Protein AF-A0A354YYP0-F1 (afdb_monomer)

Nearest PDB structures (foldseek):
  6yt3-assembly1_B  TM=9.520E-01  e=2.081E-21  Salmonella enterica subsp. enterica serovar Bovismorbificans
  7zse-assembly1_B  TM=9.614E-01  e=1.234E-20  Azotobacter vinelandii
  6ris-assembly1_B  TM=9.545E-01  e=3.874E-20  Azotobacter vinelandii DJ
  6h74-assembly1_B  TM=9.091E-01  e=1.591E-20  Azotobacter vinelandii
  6gwv-assembly3_Q  TM=8.868E-01  e=2.962E-19  Azotobacter vinelandii DJ

Mean predicted aligned error: 4.39 Å

Foldseek 3Di:
DDWDQDPPPRDIFDPDLCTPHPVPDPVSVVPDDDDPDDAQAAQEEEEEEACAFAVVVPPVRLVVVLVVCLVCLVPGHYEYEYFQHPQLVVLLVVCVVVVHALLQSLQSSQVSLVVSLVVNQVSCVVRQRDEDEPVCLVVSVVSVVVSHHYGYYQRAPCRNVQDADPDGHHRPGGSVNSSVVSCVVNVYNYYHYDGNDPADWPDDCVVDVPTHDDPDDDD

Organism: NCBI:txid863

Secondary structure (DSSP, 8-state):
--EEE-TTT--EEE-STTTT--S--HHHHHH----PPP-SSTTEEEEEE-TTTTGGGTHHHHHHHHHHHHHHHTTSEEEEEE---HHHHHHHHHHHHTT--HHHHHHHHHHHHHHHHHHHHHHHGGGTEEE--GGGGGGHHHHHHTT-EEEEE-S-TTGGGPPPPSSSSS-SS-HHHHHHHHHHHTT-SEEEEE-SSSSEESS-TTT-TTPPEES----

Radius of gyration: 21.49 Å; Cα contacts (8 Å, |Δi|>4): 362; chains: 1; bounding box: 42×63×57 Å

InterPro domains:
  IPR001048 Aspartate/glutamate/uridylate kinase [PF00696] (44-217)
  IPR036393 Acetylglutamate kinase-like superfamily [G3DSA:3.40.1160.10] (8-219)
  IPR036393 Acetylglutamate kinase-like superfamily [SSF53633] (45-218)

Structure (mmCIF, N/CA/C/O backbone):
data_AF-A0A354YYP0-F1
#
_entry.id   AF-A0A354YYP0-F1
#
loop_
_atom_site.group_PDB
_atom_site.id
_atom_site.type_symbol
_atom_site.label_atom_id
_atom_site.label_alt_id
_atom_site.label_comp_id
_atom_site.label_asym_id
_atom_site.label_entity_id
_atom_site.label_seq_id
_atom_site.pdbx_PDB_ins_code
_atom_site.Cartn_x
_atom_site.Cartn_y
_atom_site.Cartn_z
_atom_site.occupancy
_atom_site.B_iso_or_equiv
_atom_site.auth_seq_id
_atom_site.auth_comp_id
_atom_site.auth_asym_id
_atom_site.auth_atom_id
_atom_site.pdbx_PDB_model_num
ATOM 1 N N . MET A 1 1 ? 5.160 -37.364 -15.734 1.00 62.59 1 MET A N 1
ATOM 2 C CA . MET A 1 1 ? 5.143 -36.324 -16.790 1.00 62.59 1 MET A CA 1
ATOM 3 C C . MET A 1 1 ? 5.987 -36.810 -17.957 1.00 62.59 1 MET A C 1
ATOM 5 O O . MET A 1 1 ? 7.135 -37.158 -17.709 1.00 62.59 1 MET A O 1
ATOM 9 N N . PRO A 1 2 ? 5.454 -36.906 -19.185 1.00 83.81 2 PRO A N 1
ATOM 10 C CA . PRO A 1 2 ? 6.248 -37.379 -20.311 1.00 83.81 2 PRO A CA 1
ATOM 11 C C . PRO A 1 2 ? 7.266 -36.311 -20.736 1.00 83.81 2 PRO A C 1
ATOM 13 O O . PRO A 1 2 ? 6.911 -35.150 -20.955 1.00 83.81 2 PRO A O 1
ATOM 16 N N . LEU A 1 3 ? 8.529 -36.724 -20.836 1.00 89.38 3 LEU A N 1
ATOM 17 C CA . LEU A 1 3 ? 9.614 -35.930 -21.403 1.00 89.38 3 LEU A CA 1
ATOM 18 C C . LEU A 1 3 ? 9.632 -36.133 -22.923 1.00 89.38 3 LEU A C 1
ATOM 20 O O . LEU A 1 3 ? 9.526 -37.265 -23.393 1.00 89.38 3 LEU A O 1
ATOM 24 N N . ILE A 1 4 ? 9.762 -35.051 -23.690 1.00 86.38 4 ILE A N 1
ATOM 25 C CA . ILE A 1 4 ? 9.848 -35.084 -25.156 1.00 86.38 4 ILE A CA 1
ATOM 26 C C . ILE A 1 4 ? 11.229 -34.593 -25.560 1.00 86.38 4 ILE A C 1
ATOM 28 O O . ILE A 1 4 ? 11.633 -33.487 -25.204 1.00 86.38 4 ILE A O 1
ATOM 32 N N . ARG A 1 5 ? 11.959 -35.411 -26.317 1.00 86.19 5 ARG A N 1
ATOM 33 C CA . ARG A 1 5 ? 13.221 -34.993 -26.923 1.00 86.19 5 ARG A CA 1
ATOM 34 C C . ARG A 1 5 ? 12.930 -34.373 -28.284 1.00 86.19 5 ARG A C 1
ATOM 36 O O . ARG A 1 5 ? 12.360 -35.027 -29.154 1.00 86.19 5 ARG A O 1
ATOM 43 N N . GLU A 1 6 ? 13.303 -33.113 -28.445 1.00 82.12 6 GLU A N 1
ATOM 44 C CA . GLU A 1 6 ? 13.211 -32.414 -29.722 1.00 82.12 6 GLU A CA 1
ATOM 45 C C . GLU A 1 6 ? 14.220 -33.027 -30.703 1.00 82.12 6 GLU A C 1
ATOM 47 O O . GLU A 1 6 ? 15.385 -33.236 -30.348 1.00 82.12 6 GLU A O 1
ATOM 52 N N . ARG A 1 7 ? 13.755 -33.372 -31.911 1.00 73.56 7 ARG A N 1
ATOM 53 C CA . ARG A 1 7 ? 14.531 -34.164 -32.880 1.00 73.56 7 ARG A CA 1
ATOM 54 C C . ARG A 1 7 ? 15.789 -33.432 -33.352 1.00 73.56 7 ARG A C 1
ATOM 56 O O . ARG A 1 7 ? 16.837 -34.061 -33.459 1.00 73.56 7 ARG A O 1
ATOM 63 N N . ASP A 1 8 ? 15.696 -32.115 -33.521 1.00 75.94 8 ASP A N 1
ATOM 64 C CA . ASP A 1 8 ? 16.736 -31.329 -34.193 1.00 75.94 8 ASP A CA 1
ATOM 65 C C . ASP A 1 8 ? 17.703 -30.641 -33.213 1.00 75.94 8 ASP A C 1
ATOM 67 O O . ASP A 1 8 ? 18.871 -30.430 -33.529 1.00 75.94 8 ASP A O 1
ATOM 71 N N . SER A 1 9 ? 17.255 -30.321 -31.992 1.00 72.00 9 SER A N 1
ATOM 72 C CA . SER A 1 9 ? 18.006 -29.473 -31.048 1.00 72.00 9 SER A CA 1
ATOM 73 C C . SER A 1 9 ? 18.670 -30.229 -29.883 1.00 72.00 9 SER A C 1
ATOM 75 O O . SER A 1 9 ? 19.330 -29.614 -29.044 1.00 72.00 9 SER A O 1
ATOM 77 N N . LYS A 1 10 ? 18.462 -31.553 -29.773 1.00 78.44 10 LYS A N 1
ATOM 78 C CA . LYS A 1 10 ? 18.799 -32.396 -28.600 1.00 78.44 10 LYS A CA 1
ATOM 79 C C . LYS A 1 10 ? 18.173 -31.941 -27.267 1.00 78.44 10 LYS A C 1
ATOM 81 O O . LYS A 1 10 ? 18.448 -32.577 -26.244 1.00 78.44 10 LYS A O 1
ATOM 86 N N . ARG A 1 11 ? 17.327 -30.902 -27.243 1.00 83.31 11 ARG A N 1
ATOM 87 C CA . ARG A 1 11 ? 16.684 -30.396 -26.021 1.00 83.31 11 ARG A CA 1
ATOM 88 C C . ARG A 1 11 ? 15.667 -31.400 -25.492 1.00 83.31 11 ARG A C 1
ATOM 90 O O . ARG A 1 11 ? 14.949 -32.051 -26.252 1.00 83.31 11 ARG A O 1
ATOM 97 N N . LEU A 1 12 ? 15.639 -31.536 -24.171 1.00 89.44 12 LEU A N 1
ATOM 98 C CA . LEU A 1 12 ? 14.687 -32.374 -23.462 1.00 89.44 12 LEU A CA 1
ATOM 99 C C . LEU A 1 12 ? 13.651 -31.467 -22.815 1.00 89.44 12 LEU A C 1
ATOM 101 O O . LEU A 1 12 ? 13.987 -30.639 -21.972 1.00 89.44 12 LEU A O 1
ATOM 105 N N . HIS A 1 13 ? 12.404 -31.628 -23.225 1.00 89.94 13 HIS A N 1
ATOM 106 C CA . HIS A 1 13 ? 11.304 -30.783 -22.800 1.00 89.94 13 HIS A CA 1
ATOM 107 C C . HIS A 1 13 ? 10.333 -31.542 -21.911 1.00 89.94 13 HIS A C 1
ATOM 109 O O . HIS A 1 13 ? 10.146 -32.752 -22.049 1.00 89.94 13 HIS A O 1
ATOM 115 N N . VAL A 1 14 ? 9.645 -30.805 -21.044 1.00 91.56 14 VAL A N 1
ATOM 116 C CA . VAL A 1 14 ? 8.441 -31.293 -20.371 1.00 91.56 14 VAL A CA 1
ATOM 117 C C . VAL A 1 14 ? 7.250 -31.015 -21.282 1.00 91.56 14 VAL A C 1
ATOM 119 O O . VAL A 1 14 ? 7.019 -29.863 -21.657 1.00 91.56 14 VAL A O 1
ATOM 122 N N . LYS A 1 15 ? 6.473 -32.053 -21.626 1.00 90.56 15 LYS A N 1
ATOM 123 C CA . LYS A 1 15 ? 5.260 -31.888 -22.439 1.00 90.56 15 LYS A CA 1
ATOM 124 C C . LYS A 1 15 ? 4.280 -30.948 -21.725 1.00 90.56 15 LYS A C 1
ATOM 126 O O . LYS A 1 15 ? 3.690 -31.323 -20.714 1.00 90.56 15 LYS A O 1
ATOM 131 N N . SER A 1 16 ? 4.105 -29.742 -22.258 1.00 90.62 16 SER A N 1
ATOM 132 C CA . SER A 1 16 ? 3.203 -28.714 -21.728 1.00 90.62 16 SER A CA 1
ATOM 133 C C . SER A 1 16 ? 2.770 -27.748 -22.835 1.00 90.62 16 SER A C 1
ATOM 135 O O . SER A 1 16 ? 3.397 -27.712 -23.892 1.00 90.62 16 SER A O 1
ATOM 137 N N . LYS A 1 17 ? 1.729 -26.937 -22.584 1.00 89.56 17 LYS A N 1
ATOM 138 C CA . LYS A 1 17 ? 1.315 -25.855 -23.500 1.00 89.56 17 LYS A CA 1
ATOM 139 C C . LYS A 1 17 ? 2.414 -24.795 -23.700 1.00 89.56 17 LYS A C 1
ATOM 141 O O . LYS A 1 17 ? 2.383 -24.099 -24.699 1.00 89.56 17 LYS A O 1
ATOM 146 N N . LEU A 1 18 ? 3.366 -24.680 -22.767 1.00 91.75 18 LEU A N 1
ATOM 147 C CA . LEU A 1 18 ? 4.464 -23.702 -22.808 1.00 91.75 18 LEU A CA 1
ATOM 148 C C . LEU A 1 18 ? 5.759 -24.273 -23.417 1.00 91.75 18 LEU A C 1
ATOM 150 O O . LEU A 1 18 ? 6.802 -23.623 -23.390 1.00 91.75 18 LEU A O 1
ATOM 154 N N . MET A 1 19 ? 5.734 -25.518 -23.898 1.00 90.19 19 MET A N 1
ATOM 155 C CA . MET A 1 19 ? 6.924 -26.201 -24.397 1.00 90.19 19 MET A CA 1
ATOM 156 C C . MET A 1 19 ? 7.516 -25.474 -25.611 1.00 90.19 19 MET A C 1
ATOM 158 O O . MET A 1 19 ? 6.837 -25.308 -26.615 1.00 90.19 19 MET A O 1
ATOM 162 N N . GLY A 1 20 ? 8.801 -25.117 -25.536 1.00 86.50 20 GLY A N 1
ATOM 163 C CA . GLY A 1 20 ? 9.529 -24.480 -26.641 1.00 86.50 20 GLY A CA 1
ATOM 164 C C . GLY A 1 20 ? 9.248 -22.984 -26.830 1.00 86.50 20 GLY A C 1
ATOM 165 O O . GLY A 1 20 ? 9.862 -22.367 -27.696 1.00 86.50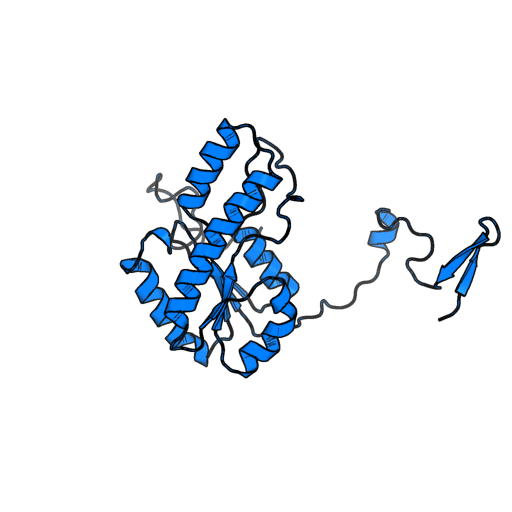 20 GLY A O 1
ATOM 166 N N . GLU A 1 21 ? 8.381 -22.389 -26.010 1.00 90.19 21 GLU A N 1
ATOM 167 C CA . GLU A 1 21 ? 7.961 -20.992 -26.137 1.00 90.19 21 GLU A CA 1
ATOM 168 C C . GLU A 1 21 ? 8.887 -20.025 -25.388 1.00 90.19 21 GLU A C 1
ATOM 170 O O . GLU A 1 21 ? 9.414 -20.331 -24.319 1.00 90.19 21 GLU A O 1
ATOM 175 N N . SER A 1 22 ? 9.050 -18.809 -25.921 1.00 90.44 22 SER A N 1
ATOM 176 C CA . SER A 1 22 ? 9.864 -17.743 -25.308 1.00 90.44 22 SER A CA 1
ATOM 177 C C . SER A 1 22 ? 9.131 -16.940 -24.226 1.00 90.44 22 SER A C 1
ATOM 179 O O . SER A 1 22 ? 9.737 -16.089 -23.580 1.00 90.44 22 SER A O 1
ATOM 181 N N . LEU A 1 23 ? 7.823 -17.177 -24.058 1.00 92.12 23 LEU A N 1
ATOM 182 C CA . LEU A 1 23 ? 6.915 -16.489 -23.124 1.00 92.12 23 LEU A CA 1
ATOM 183 C C . LEU A 1 23 ? 6.718 -14.982 -23.366 1.00 92.12 23 LEU A C 1
ATOM 185 O O . LEU A 1 23 ? 6.037 -14.317 -22.591 1.00 92.12 23 LEU A O 1
ATOM 189 N N . VAL A 1 24 ? 7.246 -14.445 -24.467 1.00 93.00 24 VAL A N 1
ATOM 190 C CA . VAL A 1 24 ? 7.062 -13.036 -24.866 1.00 93.00 24 VAL A CA 1
ATOM 191 C C . VAL A 1 24 ? 6.264 -12.882 -26.165 1.00 93.00 24 VAL A C 1
ATOM 193 O O . VAL A 1 24 ? 5.903 -11.773 -26.563 1.00 93.00 24 VAL A O 1
ATOM 196 N N . GLY A 1 25 ? 5.964 -13.994 -26.842 1.00 92.31 25 GLY A N 1
ATOM 197 C CA . GLY A 1 25 ? 5.197 -14.011 -28.083 1.00 92.31 25 GLY A CA 1
ATOM 198 C C . GLY A 1 25 ? 3.744 -13.589 -27.859 1.00 92.31 25 GLY A C 1
ATOM 199 O O . GLY A 1 25 ? 2.953 -14.341 -27.298 1.00 92.31 25 GLY A O 1
ATOM 200 N N . LYS A 1 26 ? 3.355 -12.405 -28.349 1.00 91.06 26 LYS A N 1
ATOM 201 C CA . LYS A 1 26 ? 1.993 -11.860 -28.169 1.00 91.06 26 LYS A CA 1
ATOM 202 C C . LYS A 1 26 ? 0.891 -12.790 -28.690 1.00 91.06 26 LYS A C 1
ATOM 204 O O . LYS A 1 26 ? -0.162 -12.877 -28.070 1.00 91.06 26 LYS A O 1
ATOM 209 N N . GLY A 1 27 ? 1.115 -13.456 -29.827 1.00 92.12 27 GLY A N 1
ATOM 210 C CA . GLY A 1 27 ? 0.154 -14.407 -30.401 1.00 92.12 27 GLY A CA 1
ATOM 211 C C . GLY A 1 27 ? -0.034 -15.639 -29.516 1.00 92.12 27 GLY A C 1
ATOM 212 O O . GLY A 1 27 ? -1.165 -16.006 -29.213 1.00 92.12 27 GLY A O 1
ATOM 213 N N . PHE A 1 28 ? 1.072 -16.200 -29.023 1.00 92.19 28 PHE A N 1
ATOM 214 C CA . PHE A 1 28 ? 1.057 -17.321 -28.089 1.00 92.19 28 PHE A CA 1
ATOM 215 C C . PHE A 1 28 ? 0.349 -16.961 -26.776 1.00 92.19 28 PHE A C 1
ATOM 217 O O . PHE A 1 28 ? -0.587 -17.649 -26.382 1.00 92.19 28 PHE A O 1
ATOM 224 N N . LEU A 1 29 ? 0.708 -15.835 -26.147 1.00 92.12 29 LEU A N 1
ATOM 225 C CA . LEU A 1 29 ? 0.069 -15.375 -24.906 1.00 92.12 29 LEU A CA 1
ATOM 226 C C . LEU A 1 29 ? -1.446 -15.169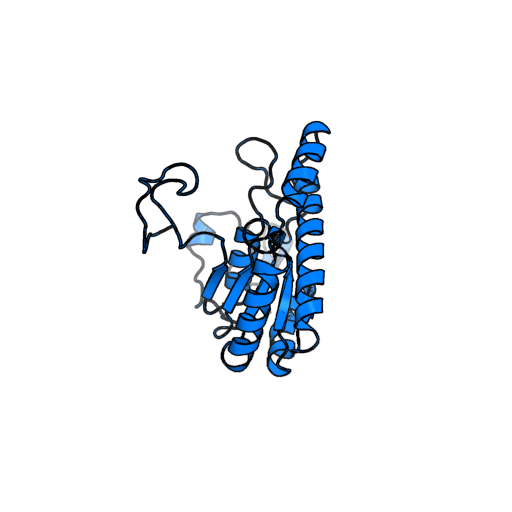 -25.066 1.00 92.12 29 LEU A C 1
ATOM 228 O O . LEU A 1 29 ? -2.202 -15.517 -24.169 1.00 92.12 29 LEU A O 1
ATOM 232 N N . LYS A 1 30 ? -1.906 -14.666 -26.221 1.00 92.56 30 LYS A N 1
ATOM 233 C CA . LYS A 1 30 ? -3.344 -14.543 -26.530 1.00 92.56 30 LYS A CA 1
ATOM 234 C C . LYS A 1 30 ? -4.047 -15.886 -26.720 1.00 92.56 30 LYS A C 1
ATOM 236 O O . LYS A 1 30 ? -5.254 -15.952 -26.528 1.00 92.56 30 LYS A O 1
ATOM 241 N N . SER A 1 31 ? -3.321 -16.924 -27.132 1.00 91.94 31 SER A N 1
ATOM 242 C CA . SER A 1 31 ? -3.879 -18.270 -27.301 1.00 91.94 31 SER A CA 1
ATOM 243 C C . SER A 1 31 ? -3.992 -19.049 -25.988 1.00 91.94 31 SER A C 1
ATOM 245 O O . SER A 1 31 ? -4.600 -20.117 -25.962 1.00 91.94 31 SER A O 1
ATOM 247 N N . LEU A 1 32 ? -3.396 -18.544 -24.901 1.00 92.12 32 LEU A N 1
ATOM 248 C CA . LEU A 1 32 ? -3.500 -19.177 -23.596 1.00 92.12 32 LEU A CA 1
ATOM 249 C C . LEU A 1 32 ? -4.923 -19.030 -23.052 1.00 92.12 32 LEU A C 1
ATOM 251 O O . LEU A 1 32 ? -5.462 -17.934 -22.927 1.00 92.12 32 LEU A O 1
ATOM 255 N N . GLU A 1 33 ? -5.510 -20.165 -22.697 1.00 90.69 33 GLU A N 1
ATOM 256 C CA . GLU A 1 33 ? -6.757 -20.232 -21.946 1.00 90.69 33 GLU A CA 1
ATOM 257 C C . GLU A 1 33 ? -6.440 -20.084 -20.457 1.00 90.69 33 GLU A C 1
ATOM 259 O O . GLU A 1 33 ? -5.609 -20.822 -19.916 1.00 90.69 33 GLU A O 1
ATOM 264 N N . TYR A 1 34 ? -7.119 -19.154 -19.796 1.00 88.19 34 TYR A N 1
ATOM 265 C CA . TYR A 1 34 ? -6.996 -18.918 -18.363 1.00 88.19 34 TYR A CA 1
ATOM 266 C C . TYR A 1 34 ? -8.254 -19.426 -17.657 1.00 88.19 34 TYR A C 1
ATOM 268 O O . TYR A 1 34 ? -9.367 -19.221 -18.139 1.00 88.19 34 TYR A O 1
ATOM 276 N N . GLY A 1 35 ? -8.075 -20.101 -16.520 1.00 90.44 35 GLY A N 1
ATOM 277 C CA . GLY A 1 35 ? -9.185 -20.404 -15.617 1.00 90.44 35 GLY A CA 1
ATOM 278 C C . GLY A 1 35 ? -9.656 -19.154 -14.870 1.00 90.44 35 GLY A C 1
ATOM 279 O O . GLY A 1 35 ? -9.027 -18.097 -14.951 1.00 90.44 35 GLY A O 1
ATOM 280 N N . GLU A 1 36 ? -10.739 -19.283 -14.103 1.00 92.19 36 GLU A N 1
ATOM 281 C CA . GLU A 1 36 ? -11.143 -18.225 -13.175 1.00 92.19 36 GLU A CA 1
ATOM 282 C C . GLU A 1 36 ? -10.014 -17.921 -12.182 1.00 92.19 36 GLU A C 1
ATOM 284 O O . GLU A 1 36 ? -9.343 -18.826 -11.675 1.00 92.19 36 GLU A O 1
ATOM 289 N N . GLN A 1 37 ? -9.796 -16.635 -11.903 1.00 90.19 37 GLN A N 1
ATOM 290 C CA . GLN A 1 37 ? -8.765 -16.214 -10.963 1.00 90.19 37 GLN A CA 1
ATOM 291 C C . GLN A 1 37 ? -9.075 -16.767 -9.567 1.00 90.19 37 GLN A C 1
ATOM 293 O O . GLN A 1 37 ? -10.114 -16.471 -8.975 1.00 90.19 37 GLN A O 1
ATOM 298 N N . PHE A 1 38 ? -8.146 -17.547 -9.015 1.00 95.19 38 PHE A N 1
ATOM 299 C CA . PHE A 1 38 ? -8.266 -18.050 -7.654 1.00 95.19 38 PHE A CA 1
ATOM 300 C C . PHE A 1 38 ? -8.182 -16.901 -6.643 1.00 95.19 38 PHE A C 1
ATOM 302 O O . PHE A 1 38 ? -7.239 -16.110 -6.659 1.00 95.19 38 PHE A O 1
ATOM 309 N N . ARG A 1 39 ? -9.151 -16.833 -5.724 1.00 96.94 39 ARG A N 1
ATOM 310 C CA . ARG A 1 39 ? -9.193 -15.826 -4.658 1.00 96.94 39 ARG A CA 1
ATOM 311 C C . ARG A 1 39 ? -8.878 -16.485 -3.323 1.00 96.94 39 ARG A C 1
ATOM 313 O O . ARG A 1 39 ? -9.735 -17.149 -2.748 1.00 96.94 39 ARG A O 1
ATOM 320 N N . ALA A 1 40 ? -7.658 -16.286 -2.828 1.00 96.50 40 ALA A N 1
ATOM 321 C CA . ALA A 1 40 ? -7.193 -16.898 -1.582 1.00 96.50 40 ALA A CA 1
ATOM 322 C C . ALA A 1 40 ? -7.935 -16.361 -0.345 1.00 96.50 40 ALA A C 1
ATOM 324 O O . ALA A 1 40 ? -8.238 -17.111 0.582 1.00 96.50 40 ALA A O 1
ATOM 325 N N . LEU A 1 41 ? -8.240 -15.060 -0.326 1.00 98.06 41 LEU A N 1
ATOM 326 C CA . LEU A 1 41 ? -8.850 -14.350 0.799 1.00 98.06 41 LEU A CA 1
ATOM 327 C C . LEU A 1 41 ? -10.033 -13.471 0.334 1.00 98.06 41 LEU A C 1
ATOM 329 O O . LEU A 1 41 ? -10.025 -12.252 0.530 1.00 98.06 41 LEU A O 1
ATOM 333 N N . PRO A 1 42 ? -11.107 -14.067 -0.224 1.00 97.81 42 PRO A N 1
ATOM 334 C CA . PRO A 1 42 ? -12.181 -13.341 -0.914 1.00 97.81 42 PRO A CA 1
ATOM 335 C C . PRO A 1 42 ? -13.036 -12.449 -0.007 1.00 97.81 42 PRO A C 1
ATOM 337 O O . PRO A 1 42 ? -13.793 -11.619 -0.509 1.00 97.81 42 PRO A O 1
ATOM 340 N N . ASN A 1 43 ? -12.908 -12.613 1.313 1.00 97.50 43 ASN A N 1
ATOM 341 C CA . ASN A 1 43 ? -13.653 -11.891 2.346 1.00 97.50 43 ASN A CA 1
ATOM 342 C C . ASN A 1 43 ? -12.805 -10.846 3.097 1.00 97.50 43 ASN A C 1
ATOM 344 O O . ASN A 1 43 ? -13.282 -10.271 4.074 1.00 97.50 43 ASN A O 1
ATOM 348 N N . VAL A 1 44 ? -11.551 -10.628 2.686 1.00 98.31 44 VAL A N 1
ATOM 349 C CA . VAL A 1 44 ? -10.633 -9.661 3.310 1.00 98.31 44 VAL A CA 1
ATOM 350 C C . VAL A 1 44 ? -10.688 -8.325 2.580 1.00 98.31 44 VAL A C 1
ATOM 352 O O . VAL A 1 44 ? -10.751 -8.292 1.354 1.00 98.31 44 VAL A O 1
ATOM 355 N N . ASN A 1 45 ? -10.619 -7.224 3.324 1.00 98.62 45 ASN A N 1
ATOM 356 C CA . ASN A 1 45 ? -10.449 -5.881 2.776 1.00 98.62 45 ASN A CA 1
ATOM 357 C C . ASN A 1 45 ? -8.998 -5.415 2.947 1.00 98.62 45 ASN A C 1
ATOM 359 O O . ASN A 1 45 ? -8.430 -5.516 4.034 1.00 98.62 45 ASN A O 1
ATOM 363 N N . VAL A 1 46 ? -8.400 -4.864 1.894 1.00 98.81 46 VAL A N 1
ATOM 364 C CA . VAL A 1 46 ? -7.142 -4.120 2.010 1.00 98.81 46 VAL A CA 1
ATOM 365 C C . VAL A 1 46 ? -7.487 -2.667 2.293 1.00 98.81 46 VAL A C 1
ATOM 367 O O . VAL A 1 46 ? -8.207 -2.040 1.520 1.00 98.81 46 VAL A O 1
ATOM 370 N N . VAL A 1 47 ? -6.990 -2.125 3.402 1.00 98.81 47 VAL A N 1
ATOM 371 C CA . VAL A 1 47 ? -7.270 -0.750 3.828 1.00 98.81 47 VAL A CA 1
ATOM 372 C C . VAL A 1 47 ? -5.969 0.030 3.851 1.00 98.81 47 VAL A C 1
ATOM 374 O O . VAL A 1 47 ? -5.116 -0.170 4.715 1.00 98.81 47 VAL A O 1
ATOM 377 N N . LYS A 1 48 ? -5.793 0.933 2.889 1.00 98.81 48 LYS A N 1
ATOM 378 C CA . LYS A 1 48 ? -4.597 1.756 2.787 1.00 98.81 48 LYS A CA 1
ATOM 379 C C . LYS A 1 48 ? -4.758 3.064 3.549 1.00 98.81 48 LYS A C 1
ATOM 381 O O . LYS A 1 48 ? -5.445 3.978 3.103 1.00 98.81 48 LYS A O 1
ATOM 386 N N . MET A 1 49 ? -4.041 3.183 4.658 1.00 98.56 49 MET A N 1
ATOM 387 C CA . MET A 1 49 ? -3.949 4.398 5.457 1.00 98.56 49 MET A CA 1
ATOM 388 C C . MET A 1 49 ? -2.906 5.344 4.849 1.00 98.56 49 MET A C 1
ATOM 390 O O . MET A 1 49 ? -1.719 5.019 4.755 1.00 98.56 49 MET A O 1
ATOM 394 N N . GLY A 1 50 ? -3.327 6.522 4.387 1.00 98.56 50 GLY A N 1
ATOM 395 C CA . GLY A 1 50 ? -2.409 7.468 3.759 1.00 98.56 50 GLY A CA 1
ATOM 396 C C . GLY A 1 50 ? -1.377 8.054 4.733 1.00 98.56 50 GLY A C 1
ATOM 397 O O . GLY A 1 50 ? -1.718 8.529 5.810 1.00 98.56 50 GLY A O 1
ATOM 398 N N . GLY A 1 51 ? -0.103 8.062 4.326 1.00 98.38 51 GLY A N 1
ATOM 399 C CA . GLY A 1 51 ? 1.002 8.546 5.164 1.00 98.38 51 GLY A CA 1
ATOM 400 C C . GLY A 1 51 ? 0.894 10.043 5.446 1.00 98.38 51 GLY A C 1
ATOM 401 O O . GLY A 1 51 ? 0.768 10.442 6.593 1.00 98.38 51 GLY A O 1
ATOM 402 N N . GLN A 1 52 ? 0.848 10.871 4.397 1.00 98.00 52 GLN A N 1
ATOM 403 C CA . GLN A 1 52 ? 0.730 12.326 4.564 1.00 98.00 52 GLN A CA 1
ATOM 404 C C . GLN A 1 52 ? -0.669 12.756 5.013 1.00 98.00 52 GLN A C 1
ATOM 406 O O . GLN A 1 52 ? -0.819 13.664 5.825 1.00 98.00 52 GLN A O 1
ATOM 411 N N . SER A 1 53 ? -1.698 12.118 4.458 1.00 97.69 53 SER A N 1
ATOM 412 C CA . SER A 1 53 ? -3.086 12.487 4.710 1.00 97.69 53 SER A CA 1
ATOM 413 C C . SER A 1 53 ? -3.549 12.085 6.109 1.00 97.69 53 SER A C 1
ATOM 415 O O . SER A 1 53 ? -4.351 12.805 6.687 1.00 97.69 53 SER A O 1
ATOM 417 N N . ILE A 1 54 ? -3.033 10.986 6.675 1.00 98.44 54 ILE A N 1
ATOM 418 C CA . ILE A 1 54 ? -3.448 10.478 7.990 1.00 98.44 54 ILE A CA 1
ATOM 419 C C . ILE A 1 54 ? -2.272 10.393 8.967 1.00 98.44 54 ILE A C 1
ATOM 421 O O . ILE A 1 54 ? -2.278 11.094 9.974 1.00 98.44 54 ILE A O 1
ATOM 425 N N . THR A 1 55 ? -1.264 9.551 8.705 1.00 98.19 55 THR A N 1
ATOM 426 C CA . THR A 1 55 ? -0.225 9.229 9.705 1.00 98.19 55 THR A CA 1
ATOM 427 C C . THR A 1 55 ? 0.562 10.459 10.168 1.00 98.19 55 THR A C 1
ATOM 429 O O . THR A 1 55 ? 0.744 10.656 11.367 1.00 98.19 55 THR A O 1
ATOM 432 N N . ASP A 1 56 ? 0.952 11.339 9.246 1.00 98.62 56 ASP A N 1
ATOM 433 C CA . ASP A 1 56 ? 1.692 12.570 9.549 1.00 98.62 56 ASP A CA 1
ATOM 434 C C . ASP A 1 56 ? 0.843 13.618 10.284 1.00 98.62 56 ASP A C 1
ATOM 436 O O . ASP A 1 56 ? 1.385 14.562 10.856 1.00 98.62 56 ASP A O 1
ATOM 440 N N . ARG A 1 57 ? -0.489 13.463 10.320 1.00 98.25 57 ARG A N 1
ATOM 441 C CA . ARG A 1 57 ? -1.361 14.325 11.130 1.00 98.25 57 ARG A CA 1
ATOM 442 C C . ARG A 1 57 ? -1.336 13.949 12.612 1.00 98.25 57 ARG A C 1
ATOM 444 O O . ARG A 1 57 ? -1.939 14.672 13.403 1.00 98.25 57 ARG A O 1
ATOM 451 N N . GLY A 1 58 ? -0.646 12.870 12.986 1.00 98.31 58 GLY A N 1
ATOM 452 C CA . GLY A 1 58 ? -0.427 12.462 14.369 1.00 98.31 58 GLY A CA 1
ATOM 453 C C . GLY A 1 58 ? -1.704 12.024 15.085 1.00 98.31 58 GLY A C 1
ATOM 454 O O . GLY A 1 58 ? -2.687 11.613 14.464 1.00 98.31 58 GLY A O 1
ATOM 455 N N . ALA A 1 59 ? -1.691 12.123 16.415 1.00 98.44 59 ALA A N 1
ATOM 456 C CA . ALA A 1 59 ? -2.720 11.560 17.289 1.00 98.44 59 ALA A CA 1
ATOM 457 C C . ALA A 1 59 ? -4.159 11.957 16.911 1.00 98.44 59 ALA A C 1
ATOM 459 O O . ALA A 1 59 ? -5.048 11.111 16.958 1.00 98.44 59 ALA A O 1
ATOM 460 N N . ARG A 1 60 ? -4.380 13.204 16.467 1.00 98.25 60 ARG A N 1
ATOM 461 C CA . ARG A 1 60 ? -5.711 13.716 16.087 1.00 98.25 60 ARG A CA 1
ATOM 462 C C . ARG A 1 60 ? -6.377 12.961 14.933 1.00 98.25 60 ARG A C 1
ATOM 464 O O . ARG A 1 60 ? -7.594 12.967 14.856 1.00 98.25 60 ARG A O 1
ATOM 471 N N . ALA A 1 61 ? -5.598 12.355 14.037 1.00 98.38 61 ALA A N 1
ATOM 472 C CA . ALA A 1 61 ? -6.124 11.573 12.916 1.00 98.38 61 ALA A CA 1
ATOM 473 C C . ALA A 1 61 ? -5.918 10.072 13.140 1.00 98.38 61 ALA A C 1
ATOM 475 O O . ALA A 1 61 ? -6.786 9.268 12.819 1.00 98.38 61 ALA A O 1
ATOM 476 N N . VAL A 1 62 ? -4.777 9.692 13.723 1.00 98.75 62 VAL A N 1
ATOM 477 C CA . VAL A 1 62 ? -4.424 8.287 13.935 1.00 98.75 62 VAL A CA 1
ATOM 478 C C . VAL A 1 62 ? -5.293 7.647 15.015 1.00 98.75 62 VAL A C 1
ATOM 480 O O . VAL A 1 62 ? -5.850 6.586 14.770 1.00 98.75 62 VAL A O 1
ATOM 483 N N . LEU A 1 63 ? -5.438 8.257 16.198 1.00 98.69 63 LEU A N 1
ATOM 484 C CA . LEU A 1 63 ? -6.139 7.603 17.311 1.00 98.69 63 LEU A CA 1
ATOM 485 C C . LEU A 1 63 ? -7.634 7.365 17.037 1.00 98.69 63 LEU A C 1
ATOM 487 O O . LEU A 1 63 ? -8.097 6.274 17.367 1.00 98.69 63 LEU A O 1
ATOM 491 N N . PRO A 1 64 ? -8.394 8.300 16.425 1.00 98.56 64 PRO A N 1
ATOM 492 C CA . PRO A 1 64 ? -9.765 8.013 16.004 1.00 98.56 64 PRO A CA 1
ATOM 493 C C . PRO A 1 64 ? -9.839 6.852 15.008 1.00 98.56 64 PRO A C 1
ATOM 495 O O . PRO A 1 64 ? -10.596 5.913 15.231 1.00 98.56 64 PRO A O 1
ATOM 498 N N . LEU A 1 65 ? -8.968 6.839 13.992 1.00 98.38 65 LEU A N 1
ATOM 499 C CA . LEU A 1 65 ? -8.955 5.764 13.002 1.00 98.38 65 LEU A CA 1
ATOM 500 C C . LEU A 1 65 ? -8.601 4.401 13.619 1.00 98.38 65 LEU A C 1
ATOM 502 O O . LEU A 1 65 ? -9.163 3.383 13.231 1.00 98.38 65 LEU A O 1
ATOM 506 N N . ILE A 1 66 ? -7.697 4.362 14.603 1.00 98.62 66 ILE A N 1
ATOM 507 C CA . ILE A 1 66 ? -7.388 3.134 15.349 1.00 98.62 66 ILE A CA 1
ATOM 508 C C . ILE A 1 66 ? -8.638 2.607 16.064 1.00 98.62 66 ILE A C 1
ATOM 510 O O . ILE A 1 66 ? -8.897 1.407 16.002 1.00 98.62 66 ILE A O 1
ATOM 514 N N . LYS A 1 67 ? -9.437 3.480 16.696 1.00 98.50 67 LYS A N 1
ATOM 515 C CA . LYS A 1 67 ? -10.703 3.075 17.331 1.00 98.50 67 LYS A CA 1
ATOM 516 C C . LYS A 1 67 ? -11.669 2.481 16.307 1.00 98.50 67 LYS A C 1
ATOM 518 O O . LYS A 1 67 ? -12.160 1.378 16.522 1.00 98.50 67 LYS A O 1
ATOM 523 N N . GLU A 1 68 ? -11.852 3.144 15.166 1.00 98.38 68 GLU A N 1
ATOM 524 C CA . GLU A 1 68 ? -12.718 2.648 14.089 1.00 98.38 68 GLU A CA 1
ATOM 525 C C . GLU A 1 68 ? -12.251 1.289 13.544 1.00 98.38 68 GLU A C 1
ATOM 527 O O . GLU A 1 68 ? -13.069 0.393 13.328 1.00 98.38 68 GLU A O 1
ATOM 532 N N . ILE A 1 69 ? -10.939 1.095 13.365 1.00 98.44 69 ILE A N 1
ATOM 533 C CA . ILE A 1 69 ? -10.366 -0.196 12.953 1.00 98.44 69 ILE A CA 1
ATOM 534 C C . ILE A 1 69 ? -10.719 -1.284 13.974 1.00 98.44 69 ILE A C 1
ATOM 536 O O . ILE A 1 69 ? -11.199 -2.349 13.586 1.00 98.44 69 ILE A O 1
ATOM 540 N N . VAL A 1 70 ? -10.522 -1.025 15.269 1.00 98.25 70 VAL A N 1
ATOM 541 C CA . VAL A 1 70 ? -10.796 -1.992 16.347 1.00 98.25 70 VAL A CA 1
ATOM 542 C C . VAL A 1 70 ? -12.283 -2.344 16.427 1.00 98.25 70 VAL A C 1
ATOM 544 O O . VAL A 1 70 ? -12.633 -3.522 16.526 1.00 98.25 70 VAL A O 1
ATOM 547 N N . GLU A 1 71 ? -13.166 -1.351 16.331 1.00 98.06 71 GLU A N 1
ATOM 548 C CA . GLU A 1 71 ? -14.621 -1.545 16.343 1.00 98.06 71 GLU A CA 1
ATOM 549 C C . GLU A 1 71 ? -15.104 -2.399 15.159 1.00 98.06 71 GLU A C 1
ATOM 551 O O . GLU A 1 71 ? -16.036 -3.198 15.293 1.00 98.06 71 GLU A O 1
ATOM 556 N N . ASN A 1 72 ? -14.433 -2.288 14.009 1.00 97.56 72 ASN A N 1
ATOM 557 C CA . ASN A 1 72 ? -14.783 -3.013 12.790 1.00 97.56 72 ASN A CA 1
ATOM 558 C C . ASN A 1 72 ? -14.076 -4.368 12.634 1.00 97.56 72 ASN A C 1
ATOM 560 O O . ASN A 1 72 ? -14.597 -5.239 11.932 1.00 97.56 72 ASN A O 1
ATOM 564 N N . ALA A 1 73 ? -12.940 -4.596 13.300 1.00 95.44 73 ALA A N 1
ATOM 565 C CA . ALA A 1 73 ? -12.120 -5.803 13.141 1.00 95.44 73 ALA A CA 1
ATOM 566 C C . ALA A 1 73 ? -12.872 -7.110 13.455 1.00 95.44 73 ALA A C 1
ATOM 568 O O . ALA A 1 73 ? -12.594 -8.147 12.857 1.00 95.44 73 ALA A O 1
ATOM 569 N N . ARG A 1 74 ? -13.880 -7.064 14.340 1.00 89.62 74 ARG A N 1
ATOM 570 C CA . ARG A 1 74 ? -14.725 -8.232 14.662 1.00 89.62 74 ARG A CA 1
ATOM 571 C C . ARG A 1 74 ? -15.679 -8.628 13.535 1.00 89.62 74 ARG A C 1
ATOM 573 O O . ARG A 1 74 ? -16.081 -9.784 13.458 1.00 89.62 74 ARG A O 1
ATOM 580 N N . LYS A 1 75 ? -16.076 -7.674 12.689 1.00 95.69 75 LYS A N 1
ATOM 581 C CA . LYS A 1 75 ? -17.058 -7.872 11.608 1.00 95.69 75 LYS A CA 1
ATOM 582 C C . LYS A 1 75 ? -16.394 -8.007 10.242 1.00 95.69 75 LYS A C 1
ATOM 584 O O . LYS A 1 75 ? -16.939 -8.646 9.343 1.00 95.69 75 LYS A O 1
ATOM 589 N N . HIS A 1 76 ? -15.225 -7.397 10.080 1.00 97.50 76 HIS A N 1
ATOM 590 C CA . HIS A 1 76 ? -14.552 -7.264 8.800 1.00 97.50 76 HIS A CA 1
ATOM 591 C C . HIS A 1 76 ? -13.092 -7.685 8.931 1.00 97.50 76 HIS A C 1
ATOM 593 O O . HIS A 1 76 ? -12.305 -7.029 9.610 1.00 97.50 76 HIS A O 1
ATOM 599 N N . LYS A 1 77 ? -12.709 -8.754 8.224 1.00 98.00 77 LYS A N 1
ATOM 600 C CA . LYS A 1 77 ? -11.297 -9.114 8.082 1.00 98.00 77 LYS A CA 1
ATOM 601 C C . LYS A 1 77 ? -10.616 -8.044 7.239 1.00 98.00 77 LYS A C 1
ATOM 603 O O . LYS A 1 77 ? -11.059 -7.767 6.122 1.00 98.00 77 LYS A O 1
ATOM 608 N N . MET A 1 78 ? -9.558 -7.440 7.765 1.00 98.38 78 MET A N 1
ATOM 609 C CA . MET A 1 78 ? -8.844 -6.377 7.070 1.00 98.38 78 MET A CA 1
ATOM 610 C C . MET A 1 78 ? -7.341 -6.443 7.299 1.00 98.38 78 MET A C 1
ATOM 612 O O . MET A 1 78 ? -6.892 -6.802 8.383 1.00 98.38 78 MET A O 1
ATOM 616 N N . ILE A 1 79 ? -6.580 -6.067 6.276 1.00 98.69 79 ILE A N 1
ATOM 617 C CA . ILE A 1 79 ? -5.146 -5.795 6.372 1.00 98.69 79 ILE A CA 1
ATOM 618 C C . ILE A 1 79 ? -4.920 -4.298 6.179 1.00 98.69 79 ILE A C 1
ATOM 620 O O . ILE A 1 79 ? -5.398 -3.707 5.208 1.00 98.69 79 ILE A O 1
ATOM 624 N N . ILE A 1 80 ? -4.199 -3.685 7.114 1.00 98.88 80 ILE A N 1
ATOM 625 C CA . ILE A 1 80 ? -3.891 -2.257 7.087 1.00 98.88 80 ILE A CA 1
ATOM 626 C C . ILE A 1 80 ? -2.567 -2.051 6.356 1.00 98.88 80 ILE A C 1
ATOM 628 O O . ILE A 1 80 ? -1.528 -2.529 6.799 1.00 98.88 80 ILE A O 1
ATOM 632 N N . SER A 1 81 ? -2.587 -1.316 5.249 1.00 98.75 81 SER A N 1
ATOM 633 C CA . SER A 1 81 ? -1.396 -0.951 4.479 1.00 98.75 81 SER A CA 1
ATOM 634 C C . SER A 1 81 ? -1.030 0.509 4.738 1.00 98.75 81 SER A C 1
ATOM 636 O O . SER A 1 81 ? -1.848 1.403 4.516 1.00 98.75 81 SER A O 1
ATOM 638 N N . THR A 1 82 ? 0.188 0.799 5.190 1.00 98.75 82 THR A N 1
ATOM 639 C CA . THR A 1 82 ? 0.585 2.175 5.537 1.00 98.75 82 THR A CA 1
ATOM 640 C C . THR A 1 82 ? 1.209 2.938 4.367 1.00 98.75 82 THR A C 1
ATOM 642 O O . THR A 1 82 ? 1.886 2.381 3.506 1.00 98.75 82 THR A O 1
ATOM 645 N N . GLY A 1 83 ? 0.997 4.255 4.318 1.00 98.38 83 GLY A N 1
ATOM 646 C CA . GLY A 1 83 ? 1.678 5.152 3.381 1.00 98.38 83 GLY A CA 1
ATOM 647 C C . GLY A 1 83 ? 3.086 5.563 3.835 1.00 98.38 83 GLY A C 1
ATOM 648 O O . GLY A 1 83 ? 3.490 5.271 4.955 1.00 98.38 83 GLY A O 1
ATOM 649 N N . GLY A 1 84 ? 3.817 6.292 2.983 1.00 96.56 84 GLY A N 1
ATOM 650 C CA . GLY A 1 84 ? 5.124 6.886 3.319 1.00 96.56 84 GLY A CA 1
ATOM 651 C C . GLY A 1 84 ? 5.009 8.244 4.028 1.00 96.56 84 GLY A C 1
ATOM 652 O O . GLY A 1 84 ? 5.330 8.371 5.203 1.00 96.56 84 GLY A O 1
ATOM 653 N N . GLY A 1 85 ? 4.460 9.254 3.348 1.00 96.69 85 GLY A N 1
ATOM 654 C CA . GLY A 1 85 ? 4.234 10.586 3.926 1.00 96.69 85 GLY A CA 1
ATOM 655 C C . GLY A 1 85 ? 5.340 11.597 3.619 1.00 96.69 85 GLY A C 1
ATOM 656 O O . GLY A 1 85 ? 6.082 11.457 2.645 1.00 96.69 85 GLY A O 1
ATOM 657 N N . THR A 1 86 ? 5.428 12.650 4.424 1.00 97.88 86 THR A N 1
ATOM 658 C CA . THR A 1 86 ? 6.329 13.789 4.224 1.00 97.88 86 THR A CA 1
ATOM 659 C C . THR A 1 86 ? 7.795 13.393 4.384 1.00 97.88 86 THR A C 1
ATOM 661 O O . THR A 1 86 ? 8.645 13.855 3.627 1.00 97.88 86 THR A O 1
ATOM 664 N N . ARG A 1 87 ? 8.096 12.439 5.281 1.00 98.25 87 ARG A N 1
ATOM 665 C CA . ARG A 1 87 ? 9.453 11.888 5.441 1.00 98.25 87 ARG A CA 1
ATOM 666 C C . ARG A 1 87 ? 9.940 11.195 4.165 1.00 98.25 87 ARG A C 1
ATOM 668 O O . ARG A 1 87 ? 11.115 11.312 3.832 1.00 98.25 87 ARG A O 1
ATOM 675 N N . SER A 1 88 ? 9.039 10.566 3.400 1.00 97.19 88 SER A N 1
ATOM 676 C CA . SER A 1 88 ? 9.379 10.036 2.073 1.00 97.19 88 SER A CA 1
ATOM 677 C C . SER A 1 88 ? 9.746 11.159 1.107 1.00 97.19 88 SER A C 1
ATOM 679 O O . SER A 1 88 ? 10.752 11.061 0.424 1.00 97.19 88 SER A O 1
ATOM 681 N N . ARG A 1 89 ? 8.983 12.260 1.077 1.00 96.81 89 ARG A N 1
ATOM 682 C CA . ARG A 1 89 ? 9.299 13.407 0.205 1.00 96.81 89 ARG A CA 1
ATOM 683 C C . ARG A 1 89 ? 10.648 14.035 0.540 1.00 96.81 89 ARG A C 1
ATOM 685 O O . ARG A 1 89 ? 11.402 14.344 -0.373 1.00 96.81 89 ARG A O 1
ATOM 692 N N . HIS A 1 90 ? 10.954 14.168 1.828 1.00 98.25 90 HIS A N 1
ATOM 693 C CA . HIS A 1 90 ? 12.240 14.680 2.289 1.00 98.25 90 HIS A CA 1
ATOM 694 C C . HIS A 1 90 ? 13.405 13.803 1.812 1.00 98.25 90 HIS A C 1
ATOM 696 O O . HIS A 1 90 ? 14.324 14.300 1.167 1.00 98.25 90 HIS A O 1
ATOM 702 N N . VAL A 1 91 ? 13.344 12.487 2.048 1.00 97.75 91 VAL A N 1
ATOM 703 C CA . VAL A 1 91 ? 14.424 11.591 1.605 1.00 97.75 91 VAL A CA 1
ATOM 704 C C . VAL A 1 91 ? 14.511 11.498 0.077 1.00 97.75 91 VAL A C 1
ATOM 706 O O . VAL A 1 91 ? 15.607 11.361 -0.459 1.00 97.75 91 VAL A O 1
ATOM 709 N N . TYR A 1 92 ? 13.389 11.631 -0.641 1.00 96.81 92 TYR A N 1
ATOM 710 C CA . TYR A 1 92 ? 13.395 11.704 -2.105 1.00 96.81 92 TYR A CA 1
ATOM 711 C C . TYR A 1 92 ? 14.113 12.953 -2.612 1.00 96.81 92 TYR A C 1
ATOM 713 O O . TYR A 1 92 ? 14.898 12.833 -3.544 1.00 96.81 92 TYR A O 1
ATOM 721 N N . ALA A 1 93 ? 13.875 14.122 -2.008 1.00 97.62 93 ALA A N 1
ATOM 722 C CA . ALA A 1 93 ? 14.541 15.367 -2.394 1.00 97.62 93 ALA A CA 1
ATOM 723 C C . ALA A 1 93 ? 16.067 15.234 -2.286 1.00 97.62 93 ALA A C 1
ATOM 725 O O . ALA A 1 93 ? 16.762 15.396 -3.286 1.00 97.62 93 ALA A O 1
ATOM 726 N N . ILE A 1 94 ? 16.561 14.789 -1.126 1.00 98.19 94 ILE A N 1
ATOM 727 C CA . ILE A 1 94 ? 17.996 14.562 -0.893 1.00 98.19 94 ILE A CA 1
ATOM 728 C C . ILE A 1 94 ? 18.558 13.542 -1.894 1.00 98.19 94 ILE A C 1
ATOM 730 O O . ILE A 1 94 ? 19.587 13.771 -2.520 1.00 98.19 94 ILE A O 1
ATOM 734 N N . ALA A 1 95 ? 17.887 12.402 -2.081 1.00 97.25 95 ALA A N 1
ATOM 735 C CA . ALA A 1 95 ? 18.373 11.362 -2.985 1.00 97.25 95 ALA A CA 1
ATOM 736 C C . ALA A 1 95 ? 18.417 11.826 -4.454 1.00 97.25 95 ALA A C 1
ATOM 738 O O . ALA A 1 95 ? 19.317 11.428 -5.193 1.00 97.25 95 ALA A O 1
ATOM 739 N N . MET A 1 96 ? 17.470 12.669 -4.879 1.00 95.50 96 MET A N 1
ATOM 740 C CA . MET A 1 96 ? 17.474 13.263 -6.218 1.00 95.50 96 MET A CA 1
ATOM 741 C C . MET A 1 96 ? 18.618 14.262 -6.397 1.00 95.50 96 MET A C 1
ATOM 743 O O . MET A 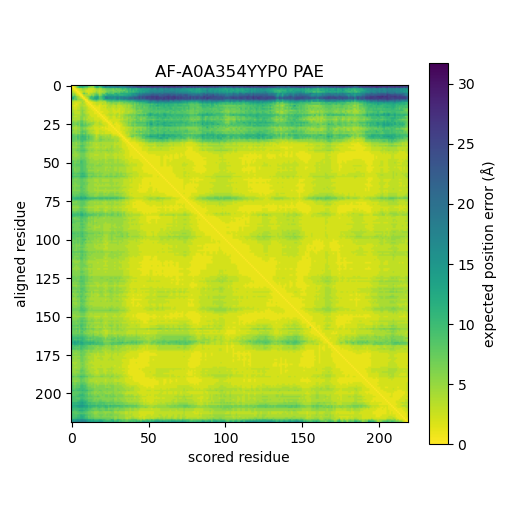1 96 ? 19.297 14.197 -7.419 1.00 95.50 96 MET A O 1
ATOM 747 N N . GLU A 1 97 ? 18.866 15.129 -5.412 1.00 96.75 97 GLU A N 1
ATOM 748 C CA . GLU A 1 97 ? 20.003 16.066 -5.418 1.00 96.75 97 GLU A CA 1
ATOM 749 C C . GLU A 1 97 ? 21.345 15.329 -5.489 1.00 96.75 97 GLU A C 1
ATOM 751 O O . GLU A 1 97 ? 22.240 15.727 -6.230 1.00 96.75 97 GLU A O 1
ATOM 756 N N . LEU A 1 98 ? 21.455 14.194 -4.794 1.00 97.88 98 LEU A N 1
ATOM 757 C CA . LEU A 1 98 ? 22.624 13.312 -4.847 1.00 97.88 98 LEU A CA 1
ATOM 758 C C . LEU A 1 98 ? 22.714 12.474 -6.135 1.00 97.88 98 LEU A C 1
ATOM 760 O O . LEU A 1 98 ? 23.623 11.657 -6.274 1.00 97.88 98 LEU A O 1
ATOM 764 N N . GLY A 1 99 ? 21.774 12.617 -7.073 1.00 96.19 99 GLY A N 1
ATOM 765 C CA . GLY A 1 99 ? 21.799 11.889 -8.338 1.00 96.19 99 GLY A CA 1
ATOM 766 C C . GLY A 1 99 ? 21.574 10.380 -8.194 1.00 96.19 99 GLY A C 1
ATOM 767 O O . GLY A 1 99 ? 22.009 9.617 -9.060 1.00 96.19 99 GLY A O 1
ATOM 768 N N . MET A 1 100 ? 20.868 9.933 -7.152 1.00 97.38 100 MET A N 1
ATOM 769 C CA . MET A 1 100 ? 20.576 8.514 -6.929 1.00 97.38 100 MET A CA 1
ATOM 770 C C . MET A 1 100 ? 19.614 7.951 -7.995 1.00 97.38 100 MET A C 1
ATOM 772 O O . MET A 1 100 ? 18.790 8.691 -8.551 1.00 97.38 100 MET A O 1
ATOM 776 N N . PRO A 1 101 ? 19.693 6.645 -8.312 1.00 96.69 101 PRO A N 1
ATOM 777 C CA . PRO A 1 101 ? 18.777 6.002 -9.251 1.00 96.69 101 PRO A CA 1
ATOM 778 C C . PRO A 1 101 ? 17.421 5.674 -8.600 1.00 96.69 101 PRO A C 1
ATOM 780 O O . PRO A 1 101 ? 17.318 5.518 -7.381 1.00 96.69 101 PRO A O 1
ATOM 783 N N . THR A 1 102 ? 16.386 5.491 -9.428 1.00 97.19 102 THR A N 1
ATOM 784 C CA . THR A 1 102 ? 14.996 5.224 -9.006 1.00 97.19 102 THR A CA 1
ATOM 785 C C . THR A 1 102 ? 14.877 4.085 -7.990 1.00 97.19 102 THR A C 1
ATOM 787 O O . THR A 1 102 ? 14.155 4.226 -7.007 1.00 97.19 102 THR A O 1
ATOM 790 N N . GLY A 1 103 ? 15.613 2.981 -8.166 1.00 97.62 103 GLY A N 1
ATOM 791 C CA . GLY A 1 103 ? 15.572 1.846 -7.235 1.00 97.62 103 GLY A CA 1
ATOM 792 C C . GLY A 1 103 ? 16.069 2.186 -5.823 1.00 97.62 103 GLY A C 1
ATOM 793 O O . GLY A 1 103 ? 15.476 1.757 -4.832 1.00 97.62 103 GLY A O 1
ATOM 794 N N . ILE A 1 104 ? 17.103 3.029 -5.705 1.00 97.81 104 ILE A N 1
ATOM 795 C CA . ILE A 1 104 ? 17.591 3.522 -4.404 1.00 97.81 104 ILE A CA 1
ATOM 796 C C . ILE A 1 104 ? 16.537 4.429 -3.762 1.00 97.81 104 ILE A C 1
ATOM 798 O O . ILE A 1 104 ? 16.212 4.265 -2.586 1.00 97.81 104 ILE A O 1
ATOM 802 N N . ILE A 1 105 ? 15.938 5.331 -4.543 1.00 97.69 105 ILE A N 1
ATOM 803 C CA . ILE A 1 105 ? 14.864 6.217 -4.073 1.00 97.69 105 ILE A CA 1
ATOM 804 C C . ILE A 1 105 ? 13.646 5.393 -3.611 1.00 97.69 105 ILE A C 1
ATOM 806 O O . ILE A 1 105 ? 13.071 5.679 -2.559 1.00 97.69 105 ILE A O 1
ATOM 810 N N . SER A 1 106 ? 13.283 4.331 -4.338 1.00 97.38 106 SER A N 1
ATOM 811 C CA . SER A 1 106 ? 12.197 3.411 -3.967 1.00 97.38 106 SER A CA 1
ATOM 812 C C . SER A 1 106 ? 12.483 2.731 -2.627 1.00 97.38 106 SER A C 1
ATOM 814 O O . SER A 1 106 ? 11.648 2.782 -1.716 1.00 97.38 106 SER A O 1
ATOM 816 N N . LYS A 1 107 ? 13.704 2.208 -2.441 1.00 97.50 107 LYS A N 1
ATOM 817 C CA . LYS A 1 107 ? 14.111 1.568 -1.183 1.00 97.50 107 LYS A CA 1
ATOM 818 C C . LYS A 1 107 ? 14.111 2.536 0.005 1.00 97.50 107 LYS A C 1
ATOM 820 O O . LYS A 1 107 ? 13.661 2.170 1.090 1.00 97.50 107 LYS A O 1
ATOM 825 N N . LEU A 1 108 ? 14.538 3.782 -0.199 1.00 97.56 108 LEU A N 1
ATOM 826 C CA . LEU A 1 108 ? 14.452 4.838 0.818 1.00 97.56 108 LEU A CA 1
ATOM 827 C C . LEU A 1 108 ? 12.995 5.194 1.150 1.00 97.56 108 LEU A C 1
ATOM 829 O O . LEU A 1 108 ? 12.664 5.460 2.300 1.00 97.56 108 LEU A O 1
ATOM 833 N N . GLY A 1 109 ? 12.095 5.154 0.167 1.00 95.94 109 GLY A N 1
ATOM 834 C CA . GLY A 1 109 ? 10.660 5.341 0.385 1.00 95.94 109 GLY A CA 1
ATOM 835 C C . GLY A 1 109 ? 10.016 4.238 1.224 1.00 95.94 109 GLY A C 1
ATOM 836 O O . GLY A 1 109 ? 9.154 4.525 2.059 1.00 95.94 109 GLY A O 1
ATOM 837 N N . GLN A 1 110 ? 10.447 2.992 1.016 1.00 97.25 110 GLN A N 1
ATOM 838 C CA . GLN A 1 110 ? 9.987 1.818 1.762 1.00 97.25 110 GLN A CA 1
ATOM 839 C C . GLN A 1 110 ? 10.235 1.947 3.262 1.00 97.25 110 GLN A C 1
ATOM 841 O O . GLN A 1 110 ? 9.302 1.722 4.032 1.00 97.25 110 GLN A O 1
ATOM 846 N N . SER A 1 111 ? 11.425 2.385 3.679 1.00 97.38 111 SER A N 1
ATOM 847 C CA . SER A 1 111 ? 11.764 2.494 5.106 1.00 97.38 111 SER A CA 1
ATOM 848 C C . SER A 1 111 ? 10.807 3.415 5.875 1.00 97.38 111 SER A C 1
ATOM 850 O O . SER A 1 111 ? 10.447 3.146 7.019 1.00 97.38 111 SER A O 1
ATOM 852 N N . VAL A 1 112 ? 10.308 4.475 5.235 1.00 98.19 112 VAL A N 1
ATOM 853 C CA . VAL A 1 112 ? 9.347 5.394 5.858 1.00 98.19 112 VAL A CA 1
ATOM 854 C C . VAL A 1 112 ? 7.984 4.727 6.065 1.00 98.19 112 VAL A C 1
ATOM 856 O O . VAL A 1 112 ? 7.353 4.891 7.111 1.00 98.19 112 VAL A O 1
ATOM 859 N N . SER A 1 113 ? 7.521 3.949 5.085 1.00 98.31 113 SER A N 1
ATOM 860 C CA . SER A 1 113 ? 6.285 3.178 5.225 1.00 98.31 113 SER A CA 1
ATOM 861 C C . SER A 1 113 ? 6.433 2.066 6.271 1.00 98.31 113 SER A C 1
ATOM 863 O O . SER A 1 113 ? 5.505 1.835 7.046 1.00 98.31 113 SER A O 1
ATOM 865 N N . GLU A 1 114 ? 7.612 1.448 6.377 1.00 98.25 114 GLU A N 1
ATOM 866 C CA . GLU A 1 114 ? 7.939 0.493 7.441 1.00 98.25 114 GLU A CA 1
ATOM 867 C C . GLU A 1 114 ? 7.851 1.131 8.832 1.00 98.25 114 GLU A C 1
ATOM 869 O O . GLU A 1 114 ? 7.188 0.570 9.706 1.00 98.25 114 GLU A O 1
ATOM 874 N N . GLN A 1 115 ? 8.410 2.331 9.027 1.00 98.69 115 GLN A N 1
ATOM 875 C CA . GLN A 1 115 ? 8.260 3.092 10.276 1.00 98.69 115 GLN A CA 1
ATOM 876 C C . GLN A 1 115 ? 6.784 3.332 10.618 1.00 98.69 115 GLN A C 1
ATOM 878 O O . GLN A 1 115 ? 6.363 3.117 11.754 1.00 98.69 115 GLN A O 1
ATOM 883 N N . ASN A 1 116 ? 5.976 3.736 9.632 1.00 98.75 116 ASN A N 1
ATOM 884 C CA . ASN A 1 116 ? 4.542 3.931 9.842 1.00 98.75 116 ASN A CA 1
ATOM 885 C C . ASN A 1 116 ? 3.841 2.612 10.195 1.00 98.75 116 ASN A C 1
ATOM 887 O O . ASN A 1 116 ? 3.029 2.593 11.113 1.00 98.75 116 ASN A O 1
ATOM 891 N N . SER A 1 117 ? 4.175 1.502 9.527 1.00 98.69 117 SER A N 1
ATOM 892 C CA . SER A 1 117 ? 3.596 0.189 9.848 1.00 98.69 117 SER A CA 1
ATOM 893 C C . SER A 1 117 ? 3.919 -0.246 11.276 1.00 98.69 117 SER A C 1
ATOM 895 O O . SER A 1 117 ? 3.026 -0.734 11.957 1.00 98.69 117 SER A O 1
ATOM 897 N N . LEU A 1 118 ? 5.140 0.025 11.755 1.00 98.75 118 LEU A N 1
ATOM 898 C CA . LEU A 1 118 ? 5.556 -0.252 13.127 1.00 98.75 118 LEU A CA 1
ATOM 899 C C . LEU A 1 118 ? 4.740 0.553 14.144 1.00 98.75 118 LEU A C 1
ATOM 901 O O . LEU A 1 118 ? 4.231 -0.016 15.104 1.00 98.75 118 LEU A O 1
ATOM 905 N N . MET A 1 119 ? 4.577 1.863 13.938 1.00 98.75 119 MET A N 1
ATOM 906 C CA . MET A 1 119 ? 3.769 2.687 14.846 1.00 98.75 119 MET A CA 1
ATOM 907 C C . MET A 1 119 ? 2.319 2.192 14.917 1.00 98.75 119 MET A C 1
ATOM 909 O O . MET A 1 119 ? 1.770 2.029 16.005 1.00 98.75 119 MET A O 1
ATOM 913 N N . ILE A 1 120 ? 1.709 1.916 13.762 1.00 98.81 120 ILE A N 1
ATOM 914 C CA . ILE A 1 120 ? 0.306 1.496 13.676 1.00 98.81 120 ILE A CA 1
ATOM 915 C C . ILE A 1 120 ? 0.097 0.097 14.259 1.00 98.81 120 ILE A C 1
ATOM 917 O O . ILE A 1 120 ? -0.835 -0.093 15.039 1.00 98.81 120 ILE A O 1
ATOM 921 N N . SER A 1 121 ? 0.977 -0.864 13.965 1.00 98.75 121 SER A N 1
ATOM 922 C CA . SER A 1 121 ? 0.901 -2.197 14.572 1.00 98.75 121 SER A CA 1
ATOM 923 C C . SER A 1 121 ? 1.042 -2.146 16.089 1.00 98.75 121 SER A C 1
ATOM 925 O O . SER A 1 121 ? 0.330 -2.859 16.785 1.00 98.75 121 SER A O 1
ATOM 927 N N . THR A 1 122 ? 1.914 -1.279 16.614 1.00 98.75 122 THR A N 1
ATOM 928 C CA . THR A 1 122 ? 2.115 -1.134 18.061 1.00 98.75 122 THR A CA 1
ATOM 929 C C . THR A 1 122 ? 0.865 -0.578 18.739 1.00 98.75 122 THR A C 1
ATOM 931 O O . THR A 1 122 ? 0.433 -1.120 19.754 1.00 98.75 122 THR A O 1
ATOM 934 N N . LEU A 1 123 ? 0.223 0.439 18.153 1.00 98.81 123 LEU A N 1
ATOM 935 C CA . LEU A 1 123 ? -1.040 0.987 18.667 1.00 98.81 123 LEU A CA 1
ATOM 936 C C . LEU A 1 123 ? -2.194 -0.026 18.610 1.00 98.81 123 LEU A C 1
ATOM 938 O O . LEU A 1 123 ? -3.059 -0.017 19.483 1.00 98.81 123 LEU A O 1
ATOM 942 N N . LEU A 1 124 ? -2.199 -0.908 17.608 1.00 98.69 124 LEU A N 1
ATOM 943 C CA . LEU A 1 124 ? -3.183 -1.985 17.484 1.00 98.69 124 LEU A CA 1
ATOM 944 C C . LEU A 1 124 ? -2.842 -3.221 18.327 1.00 98.69 124 LEU A C 1
ATOM 946 O O . LEU A 1 124 ? -3.698 -4.091 18.472 1.00 98.69 124 LEU A O 1
ATOM 950 N N . SER A 1 125 ? -1.633 -3.327 18.884 1.00 98.31 125 SER A N 1
ATOM 951 C CA . SER A 1 125 ? -1.164 -4.549 19.551 1.00 98.31 125 SER A CA 1
ATOM 952 C C . SER A 1 125 ? -2.057 -5.032 20.709 1.00 98.31 125 SER A C 1
ATOM 954 O O . SER A 1 125 ? -2.312 -6.237 20.755 1.00 98.31 125 SER A O 1
ATOM 956 N N . PRO A 1 126 ? -2.662 -4.164 21.558 1.00 97.94 126 PRO A N 1
ATOM 957 C CA . PRO A 1 126 ? -3.604 -4.616 22.592 1.00 97.94 126 PRO A CA 1
ATOM 958 C C . PRO A 1 126 ? -4.899 -5.226 22.032 1.00 97.94 126 PRO A C 1
ATOM 960 O O . PRO A 1 126 ? -5.663 -5.844 22.767 1.00 97.94 126 PRO A O 1
ATOM 963 N N . TYR A 1 127 ? -5.153 -5.044 20.736 1.00 97.88 127 TYR A N 1
ATOM 964 C CA . TYR A 1 127 ? -6.359 -5.466 20.026 1.00 97.88 127 TYR A CA 1
ATOM 965 C C . TYR A 1 127 ? -6.067 -6.535 18.959 1.00 97.88 127 TYR A C 1
ATOM 967 O O . TYR A 1 127 ? -6.881 -6.748 18.064 1.00 97.88 127 TYR A O 1
ATOM 975 N N . GLY A 1 128 ? -4.903 -7.192 19.025 1.00 97.44 128 GLY A N 1
ATOM 976 C CA . GLY A 1 128 ? -4.493 -8.223 18.063 1.00 97.44 128 GLY A CA 1
ATOM 977 C C . GLY A 1 128 ? -3.752 -7.688 16.834 1.00 97.44 128 GLY A C 1
ATOM 978 O O . GLY A 1 128 ? -3.571 -8.418 15.859 1.00 97.44 128 GLY A O 1
ATOM 979 N N . GLY A 1 129 ? -3.321 -6.425 16.852 1.00 98.31 129 GLY A N 1
ATOM 980 C CA . GLY A 1 129 ? -2.473 -5.840 15.818 1.00 98.31 129 GLY A CA 1
ATOM 981 C C . GLY A 1 129 ? -1.126 -6.542 15.702 1.00 98.31 129 GLY A C 1
ATOM 982 O O . GLY A 1 129 ? -0.404 -6.667 16.689 1.00 98.31 129 GLY A O 1
ATOM 983 N N . ILE A 1 130 ? -0.764 -6.952 14.486 1.00 98.50 130 ILE A N 1
ATOM 984 C CA . ILE A 1 130 ? 0.532 -7.574 14.195 1.00 98.50 130 ILE A CA 1
ATOM 985 C C . ILE A 1 130 ? 1.185 -6.889 13.000 1.00 98.50 130 ILE A C 1
ATOM 987 O O . ILE A 1 130 ? 0.532 -6.605 11.996 1.00 98.50 130 ILE A O 1
ATOM 991 N N . LYS A 1 131 ? 2.488 -6.626 13.087 1.00 98.56 131 LYS A N 1
ATOM 992 C CA . LYS A 1 131 ? 3.256 -6.171 11.929 1.00 98.56 131 LYS A CA 1
ATOM 993 C C . LYS A 1 131 ? 3.607 -7.377 11.065 1.00 98.56 131 LYS A C 1
ATOM 995 O O . LYS A 1 131 ? 4.177 -8.335 11.575 1.00 98.56 131 LYS A O 1
ATOM 1000 N N . VAL A 1 132 ? 3.325 -7.297 9.771 1.00 98.38 132 VAL A N 1
ATOM 1001 C CA . VAL A 1 132 ? 3.652 -8.342 8.792 1.00 98.38 132 VAL A CA 1
ATOM 1002 C C . VAL A 1 132 ? 4.548 -7.784 7.687 1.00 98.38 132 VAL A C 1
ATOM 1004 O O . VAL A 1 132 ? 4.534 -6.581 7.405 1.00 98.38 132 VAL A O 1
ATOM 1007 N N . GLY A 1 133 ? 5.370 -8.645 7.093 1.00 96.94 133 GLY A N 1
ATOM 1008 C CA . GLY A 1 133 ? 6.161 -8.356 5.896 1.00 96.94 133 GLY A CA 1
ATOM 1009 C C . GLY A 1 133 ? 5.588 -9.015 4.641 1.00 96.94 133 GLY A C 1
ATOM 1010 O O . GLY A 1 133 ? 4.579 -9.717 4.688 1.00 96.94 133 GLY A O 1
ATOM 1011 N N . HIS A 1 134 ? 6.256 -8.821 3.503 1.00 96.12 134 HIS A N 1
ATOM 1012 C CA . HIS A 1 134 ? 5.871 -9.482 2.250 1.00 96.12 134 HIS A CA 1
ATOM 1013 C C . HIS A 1 134 ? 5.914 -11.017 2.356 1.00 96.12 134 HIS A C 1
ATOM 1015 O O . HIS A 1 134 ? 5.001 -11.687 1.880 1.00 96.12 134 HIS A O 1
ATOM 1021 N N . ASP A 1 135 ? 6.904 -11.570 3.061 1.00 96.62 135 ASP A N 1
ATOM 1022 C CA . ASP A 1 135 ? 7.058 -13.024 3.248 1.00 96.62 135 ASP A CA 1
ATOM 1023 C C . ASP A 1 135 ? 5.980 -13.643 4.158 1.00 96.62 135 ASP A C 1
ATOM 1025 O O . ASP A 1 135 ? 5.854 -14.865 4.270 1.00 96.62 135 ASP A O 1
ATOM 1029 N N . ASP A 1 136 ? 5.174 -12.805 4.809 1.00 97.81 136 ASP A N 1
ATOM 1030 C CA . ASP A 1 136 ? 4.064 -13.227 5.654 1.00 97.81 136 ASP A CA 1
ATOM 1031 C C . ASP A 1 136 ? 2.723 -13.260 4.906 1.00 97.81 136 ASP A C 1
ATOM 1033 O O . ASP A 1 136 ? 1.735 -13.735 5.465 1.00 97.81 136 ASP A O 1
ATOM 1037 N N . ILE A 1 137 ? 2.663 -12.816 3.641 1.00 97.12 137 ILE A N 1
ATOM 1038 C CA . ILE A 1 137 ? 1.433 -12.846 2.828 1.00 97.12 137 ILE A CA 1
ATOM 1039 C C . ILE A 1 137 ? 0.807 -14.258 2.785 1.00 97.12 137 ILE A C 1
ATOM 1041 O O . ILE A 1 137 ? -0.392 -14.376 3.054 1.00 97.12 137 ILE A O 1
ATOM 1045 N N . PRO A 1 138 ? 1.569 -15.352 2.567 1.00 96.69 138 PRO A N 1
ATOM 1046 C CA . PRO A 1 138 ? 1.015 -16.710 2.623 1.00 96.69 138 PRO A CA 1
ATOM 1047 C C . PRO A 1 138 ? 0.460 -17.113 4.000 1.00 96.69 138 PRO A C 1
ATOM 1049 O O . PRO A 1 138 ? -0.328 -18.051 4.101 1.00 96.69 138 PRO A O 1
ATOM 1052 N N . LYS A 1 139 ? 0.851 -16.411 5.071 1.00 97.69 139 LY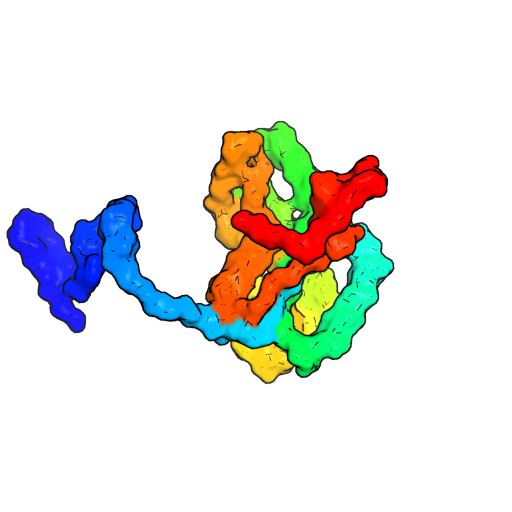S A N 1
ATOM 1053 C CA . LYS A 1 139 ? 0.455 -16.688 6.462 1.00 97.69 139 LYS A CA 1
ATOM 1054 C C . LYS A 1 139 ? -0.787 -15.902 6.892 1.00 97.69 139 LYS A C 1
ATOM 1056 O O . LYS A 1 139 ? -1.329 -16.166 7.964 1.00 97.69 139 LYS A O 1
ATOM 1061 N N . LEU A 1 140 ? -1.284 -14.977 6.063 1.00 98.00 140 LEU A N 1
ATOM 1062 C CA . LEU A 1 140 ? -2.420 -14.109 6.398 1.00 98.00 140 LEU A CA 1
ATOM 1063 C C . LEU A 1 140 ? -3.670 -14.890 6.813 1.00 98.00 140 LEU A C 1
ATOM 1065 O O . LEU A 1 140 ? -4.359 -14.485 7.747 1.00 98.00 140 LEU A O 1
ATOM 1069 N N . ALA A 1 141 ? -3.946 -16.030 6.172 1.00 97.38 141 ALA A N 1
ATOM 1070 C CA . ALA A 1 141 ? -5.068 -16.888 6.552 1.00 97.38 141 ALA A CA 1
ATOM 1071 C C . ALA A 1 141 ? -4.976 -17.332 8.023 1.00 97.38 141 ALA A C 1
ATOM 1073 O O . ALA A 1 141 ? -5.968 -17.245 8.748 1.00 97.38 141 ALA A O 1
ATOM 1074 N N . ALA A 1 142 ? -3.786 -17.739 8.480 1.00 98.00 142 ALA A N 1
ATOM 1075 C CA . ALA A 1 142 ? -3.548 -18.149 9.861 1.00 98.00 142 ALA A CA 1
ATOM 1076 C C . ALA A 1 142 ? -3.754 -16.991 10.843 1.00 98.00 142 ALA A C 1
ATOM 1078 O O . ALA A 1 142 ? -4.460 -17.148 11.837 1.00 98.00 142 ALA A O 1
ATOM 1079 N N . PHE A 1 143 ? -3.235 -15.806 10.520 1.00 97.75 143 PHE A N 1
ATOM 1080 C CA . PHE A 1 143 ? -3.427 -14.614 11.345 1.00 97.75 143 PHE A CA 1
ATOM 1081 C C . PHE A 1 143 ? -4.902 -14.224 11.470 1.00 97.75 143 PHE A C 1
ATOM 1083 O O . PHE A 1 143 ? -5.383 -13.954 12.568 1.00 97.75 143 PHE A O 1
ATOM 1090 N N . PHE A 1 144 ? -5.662 -14.265 10.372 1.00 97.44 144 PHE A N 1
ATOM 1091 C CA . PHE A 1 144 ? -7.096 -13.984 10.427 1.00 97.44 144 PHE A CA 1
ATOM 1092 C C . PHE A 1 144 ? -7.886 -15.032 11.217 1.00 97.44 144 PHE A C 1
ATOM 1094 O O . PHE A 1 144 ? -8.885 -14.678 11.838 1.00 97.44 144 PHE A O 1
ATOM 1101 N N . MET A 1 145 ? -7.473 -16.304 11.211 1.00 95.88 145 MET A N 1
ATOM 1102 C CA . MET A 1 145 ? -8.092 -17.337 12.057 1.00 95.88 145 MET A CA 1
ATOM 1103 C C . MET A 1 145 ? -7.839 -17.095 13.549 1.00 95.88 145 MET A C 1
ATOM 1105 O O . MET A 1 145 ? -8.693 -17.419 14.365 1.00 95.88 145 MET A O 1
ATOM 1109 N N . GLN A 1 146 ? -6.705 -16.485 13.899 1.00 96.19 146 GLN A N 1
ATOM 1110 C CA . GLN A 1 146 ? -6.367 -16.092 15.271 1.00 96.19 146 GLN A CA 1
ATOM 1111 C C . GLN A 1 146 ? -6.989 -14.750 15.695 1.00 96.19 146 GLN A C 1
ATOM 1113 O O . GLN A 1 146 ? -6.779 -14.304 16.819 1.00 96.19 146 GLN A O 1
ATOM 1118 N N . GLY A 1 147 ? -7.755 -14.098 14.813 1.00 95.75 147 GLY A N 1
ATOM 1119 C CA . GLY A 1 147 ? -8.361 -12.794 15.087 1.00 95.75 147 GLY A CA 1
ATOM 1120 C C . GLY A 1 147 ? -7.374 -11.626 15.038 1.00 95.75 147 GLY A C 1
ATOM 1121 O O . GLY A 1 147 ? -7.683 -10.553 15.550 1.00 95.75 147 GLY A O 1
ATOM 1122 N N . CYS A 1 148 ? -6.194 -11.811 14.438 1.00 98.06 148 CYS A N 1
ATOM 1123 C CA . CYS A 1 148 ? -5.213 -10.744 14.302 1.00 98.06 148 CYS A CA 1
ATOM 1124 C C . CYS A 1 148 ? -5.667 -9.667 13.305 1.00 98.06 148 CYS A C 1
ATOM 1126 O O . CYS A 1 148 ? -6.435 -9.932 12.375 1.00 98.06 148 CYS A O 1
ATOM 1128 N N . ILE A 1 149 ? -5.098 -8.469 13.457 1.00 98.56 149 ILE A N 1
ATOM 1129 C CA . ILE A 1 149 ? -5.229 -7.333 12.541 1.00 98.56 149 ILE A CA 1
ATOM 1130 C C . ILE A 1 149 ? -3.852 -7.096 11.898 1.00 98.56 149 ILE A C 1
ATOM 1132 O O . ILE A 1 149 ? -3.005 -6.421 12.493 1.00 98.56 149 ILE A O 1
ATOM 1136 N N . PRO A 1 150 ? -3.571 -7.674 10.714 1.00 98.75 150 PRO A N 1
ATOM 1137 C CA . PRO A 1 150 ? -2.289 -7.494 10.049 1.00 98.75 150 PRO A CA 1
ATOM 1138 C C . PRO A 1 150 ? -2.066 -6.047 9.606 1.00 98.75 150 PRO A C 1
ATOM 1140 O O . PRO A 1 150 ? -2.952 -5.415 9.028 1.00 98.75 150 PRO A O 1
ATOM 1143 N N . VAL A 1 151 ? -0.853 -5.547 9.824 1.00 98.88 151 VAL A N 1
ATOM 1144 C CA . VAL A 1 151 ? -0.388 -4.230 9.386 1.00 98.88 151 VAL A CA 1
ATOM 1145 C C . VAL A 1 151 ? 0.882 -4.402 8.560 1.00 98.88 151 VAL A C 1
ATOM 1147 O O . VAL A 1 151 ? 1.883 -4.921 9.051 1.00 98.88 151 VAL A O 1
ATOM 1150 N N . ILE A 1 152 ? 0.851 -3.948 7.313 1.00 98.75 152 ILE A N 1
ATOM 1151 C CA . ILE A 1 152 ? 1.943 -4.063 6.344 1.00 98.75 152 ILE A CA 1
ATOM 1152 C C . ILE A 1 152 ? 2.377 -2.675 5.862 1.00 98.75 152 ILE A C 1
ATOM 1154 O O . ILE A 1 152 ? 1.591 -1.724 5.844 1.00 98.75 152 ILE A O 1
ATOM 1158 N N . HIS A 1 153 ? 3.641 -2.533 5.469 1.00 98.44 153 HIS A N 1
ATOM 1159 C CA . HIS A 1 153 ? 4.072 -1.341 4.743 1.00 98.44 153 HIS A CA 1
ATOM 1160 C C . HIS A 1 153 ? 3.515 -1.371 3.312 1.00 98.44 153 HIS A C 1
ATOM 1162 O O . HIS A 1 153 ? 3.446 -2.424 2.689 1.00 98.44 153 HIS A O 1
ATOM 1168 N N . GLY A 1 154 ? 3.133 -0.223 2.758 1.00 97.62 154 GLY A N 1
ATOM 1169 C CA . GLY A 1 154 ? 2.434 -0.182 1.473 1.00 97.62 154 GLY A CA 1
ATOM 1170 C C . GLY A 1 154 ? 3.325 -0.191 0.235 1.00 97.62 154 GLY A C 1
ATOM 1171 O O . GLY A 1 154 ? 2.796 -0.269 -0.867 1.00 97.62 154 GLY A O 1
ATOM 1172 N N . MET A 1 155 ? 4.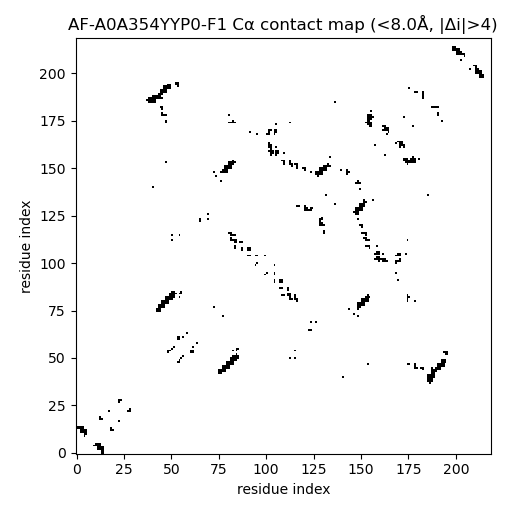648 -0.040 0.356 1.00 97.75 155 MET A N 1
ATOM 1173 C CA . MET A 1 155 ? 5.531 -0.031 -0.823 1.00 97.75 155 MET A CA 1
ATOM 1174 C C . MET A 1 155 ? 5.601 -1.418 -1.484 1.00 97.75 155 MET A C 1
ATOM 1176 O O . MET A 1 155 ? 5.792 -2.393 -0.759 1.00 97.75 155 MET A O 1
ATOM 1180 N N . PRO A 1 156 ? 5.493 -1.517 -2.825 1.00 96.44 156 PRO A N 1
ATOM 1181 C CA . PRO A 1 156 ? 5.598 -2.793 -3.531 1.00 96.44 156 PRO A CA 1
ATOM 1182 C C . PRO A 1 156 ? 7.013 -3.393 -3.418 1.00 96.44 156 PRO A C 1
ATOM 1184 O O . PRO A 1 156 ? 7.982 -2.653 -3.227 1.00 96.44 156 PRO A O 1
ATOM 1187 N N . PRO A 1 157 ? 7.170 -4.719 -3.590 1.00 95.06 157 PRO A N 1
ATOM 1188 C CA . PRO A 1 157 ? 8.445 -5.425 -3.429 1.00 95.06 157 PRO A CA 1
ATOM 1189 C C . PRO A 1 157 ? 9.461 -5.185 -4.560 1.00 95.06 157 PRO A C 1
ATOM 1191 O O . PRO A 1 157 ? 10.403 -5.959 -4.696 1.00 95.06 157 PRO A O 1
ATOM 1194 N N . TYR A 1 158 ? 9.307 -4.138 -5.376 1.00 96.25 158 TYR A N 1
ATOM 1195 C CA . TYR A 1 158 ? 10.237 -3.865 -6.473 1.00 96.25 158 TYR A CA 1
ATOM 1196 C C . TYR A 1 158 ? 11.596 -3.386 -5.960 1.00 96.25 158 TYR A C 1
ATOM 1198 O O . TYR A 1 158 ? 12.625 -3.861 -6.428 1.00 96.25 158 TYR A O 1
ATOM 1206 N N . GLY A 1 159 ? 11.623 -2.489 -4.965 1.00 93.62 159 GLY A N 1
ATOM 1207 C CA . GLY A 1 159 ? 12.860 -2.024 -4.328 1.00 93.62 159 GLY A CA 1
ATOM 1208 C C . GLY A 1 159 ? 13.920 -1.581 -5.344 1.00 93.62 159 GLY A C 1
ATOM 1209 O O . GLY A 1 159 ? 13.696 -0.655 -6.119 1.00 93.62 159 GLY A O 1
ATOM 1210 N N . TYR A 1 160 ? 15.071 -2.260 -5.363 1.00 96.75 160 TYR A N 1
ATOM 1211 C CA . TYR A 1 160 ? 16.153 -1.978 -6.316 1.00 96.75 160 TYR A CA 1
ATOM 1212 C C . TYR A 1 160 ? 15.769 -2.216 -7.786 1.00 96.75 160 TYR A C 1
ATOM 1214 O O . TYR A 1 160 ? 16.360 -1.597 -8.667 1.00 96.75 160 TYR A O 1
ATOM 1222 N N . TRP A 1 161 ? 14.766 -3.057 -8.044 1.00 97.50 161 TRP A N 1
ATOM 1223 C CA . TRP A 1 161 ? 14.226 -3.386 -9.366 1.00 97.50 161 TRP A CA 1
ATOM 1224 C C . TRP A 1 161 ? 13.001 -2.540 -9.742 1.00 97.50 161 TRP A C 1
ATOM 1226 O O . TRP A 1 161 ? 12.219 -2.927 -10.606 1.00 97.50 161 TRP A O 1
ATOM 1236 N N . GLU A 1 162 ? 12.808 -1.392 -9.087 1.00 97.44 162 GLU A N 1
ATOM 1237 C CA . GLU A 1 162 ? 11.742 -0.455 -9.437 1.00 97.44 162 GLU A CA 1
ATOM 1238 C C . GLU A 1 162 ? 11.788 -0.057 -10.916 1.00 97.44 162 GLU A C 1
ATOM 1240 O O . GLU A 1 162 ? 12.847 0.253 -11.470 1.00 97.44 162 GLU A O 1
ATOM 1245 N N . HIS A 1 163 ? 10.611 -0.015 -11.540 1.00 95.19 163 HIS A N 1
ATOM 1246 C CA . HIS A 1 163 ? 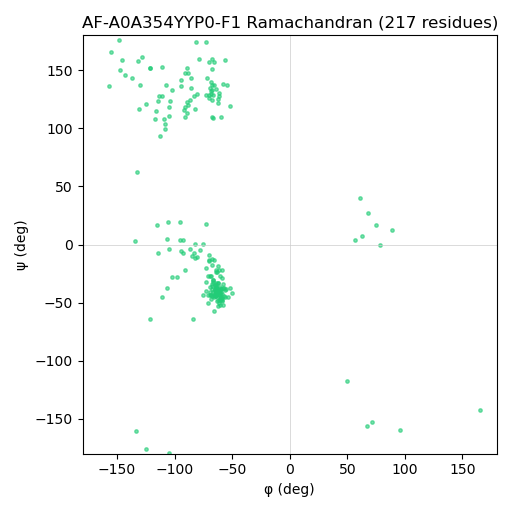10.489 0.401 -12.927 1.00 95.19 163 HIS A CA 1
ATOM 1247 C C . HIS A 1 163 ? 10.831 1.884 -13.068 1.00 95.19 163 HIS A C 1
ATOM 1249 O O . HIS A 1 163 ? 10.399 2.730 -12.278 1.00 95.19 163 HIS A O 1
ATOM 1255 N N . LEU A 1 164 ? 11.596 2.210 -14.109 1.00 95.00 164 LEU A N 1
ATOM 1256 C CA . LEU A 1 164 ? 11.923 3.596 -14.409 1.00 95.00 164 LEU A CA 1
ATOM 1257 C C . LEU A 1 164 ? 10.637 4.364 -14.756 1.00 95.00 164 LEU A C 1
ATOM 1259 O O . LEU A 1 164 ? 9.818 3.861 -15.532 1.00 95.00 164 LEU A O 1
ATOM 1263 N N . PRO A 1 165 ? 10.432 5.569 -14.196 1.00 93.44 165 PRO A N 1
ATOM 1264 C CA . PRO A 1 165 ? 9.336 6.418 -14.630 1.00 93.44 165 PRO A CA 1
ATOM 1265 C C . PRO A 1 165 ? 9.586 6.890 -16.069 1.00 93.44 165 PRO A C 1
ATOM 1267 O O . PRO A 1 165 ? 10.724 6.923 -16.538 1.00 93.44 165 PRO A O 1
ATOM 1270 N N . ARG A 1 166 ? 8.520 7.306 -16.764 1.00 93.19 166 ARG A N 1
ATOM 1271 C CA . ARG A 1 166 ? 8.634 7.912 -18.102 1.00 93.19 166 ARG A CA 1
ATOM 1272 C C . ARG A 1 166 ? 9.481 9.189 -18.078 1.00 93.19 166 ARG A C 1
ATOM 1274 O O . ARG A 1 166 ? 10.217 9.450 -19.021 1.00 93.19 166 ARG A O 1
ATOM 1281 N N . GLU A 1 167 ? 9.365 9.961 -17.001 1.00 91.31 167 GLU A N 1
ATOM 1282 C CA . GLU A 1 167 ? 10.064 11.227 -16.792 1.00 91.31 167 GLU A CA 1
ATOM 1283 C C . GLU A 1 167 ? 10.586 11.315 -15.351 1.00 91.31 167 GLU A C 1
ATOM 1285 O O . GLU A 1 167 ? 9.933 10.868 -14.403 1.00 91.31 167 GLU A O 1
ATOM 1290 N N . GLY A 1 168 ? 11.770 11.909 -15.179 1.00 90.25 168 GLY A N 1
ATOM 1291 C CA . GLY A 1 168 ? 12.403 12.086 -13.871 1.00 90.25 168 GLY A CA 1
ATOM 1292 C C . GLY A 1 168 ? 12.927 10.784 -13.252 1.00 90.25 168 GLY A C 1
ATOM 1293 O O . GLY A 1 168 ? 13.324 9.853 -13.948 1.00 90.25 168 GLY A O 1
ATOM 1294 N N . ARG A 1 169 ? 12.992 10.742 -11.915 1.00 90.50 169 ARG A N 1
ATOM 1295 C CA . ARG A 1 169 ? 13.531 9.601 -11.139 1.00 90.50 169 ARG A CA 1
ATOM 1296 C C . ARG A 1 169 ? 12.671 9.192 -9.943 1.00 90.50 169 ARG A C 1
ATOM 1298 O O . ARG A 1 169 ? 13.049 8.309 -9.178 1.00 90.50 169 ARG A O 1
ATOM 1305 N N . ILE A 1 170 ? 11.520 9.837 -9.751 1.00 93.62 170 ILE A N 1
ATOM 1306 C CA . ILE A 1 170 ? 10.619 9.501 -8.647 1.00 93.62 170 ILE A CA 1
ATOM 1307 C C . ILE A 1 170 ? 9.986 8.133 -8.941 1.00 93.62 170 ILE A C 1
ATOM 1309 O O . ILE A 1 170 ? 9.419 7.966 -10.021 1.00 93.62 170 ILE A O 1
ATOM 1313 N N . PRO A 1 171 ? 10.029 7.175 -7.996 1.00 94.38 171 PRO A N 1
ATOM 1314 C CA . PRO A 1 171 ? 9.394 5.872 -8.155 1.00 94.38 171 PRO A CA 1
ATOM 1315 C C . PRO A 1 171 ? 7.921 6.015 -8.568 1.00 94.38 171 PRO A C 1
ATOM 1317 O O . PRO A 1 171 ? 7.139 6.627 -7.818 1.00 94.38 171 PRO A O 1
ATOM 1320 N N . PRO A 1 172 ? 7.518 5.483 -9.739 1.00 95.25 172 PRO A N 1
ATOM 1321 C CA . PRO A 1 172 ? 6.133 5.566 -10.190 1.00 95.25 172 PRO A CA 1
ATOM 1322 C C . PRO A 1 172 ? 5.228 4.689 -9.319 1.00 95.25 172 PRO A C 1
ATOM 1324 O O . PRO A 1 172 ? 4.123 5.100 -8.961 1.00 95.25 172 PRO A O 1
ATOM 1327 N N . ASN A 1 173 ? 5.732 3.530 -8.889 1.00 96.88 173 ASN A N 1
ATOM 1328 C CA . ASN A 1 173 ? 5.012 2.605 -8.030 1.00 96.88 173 ASN A CA 1
ATOM 1329 C C . ASN A 1 173 ? 5.314 2.901 -6.560 1.00 96.88 173 ASN A C 1
ATOM 1331 O O . ASN A 1 173 ? 6.444 2.811 -6.091 1.00 96.88 173 ASN A O 1
ATOM 1335 N N . ARG A 1 174 ? 4.285 3.300 -5.812 1.00 97.38 174 ARG A N 1
ATOM 1336 C CA . ARG A 1 174 ? 4.401 3.629 -4.384 1.00 97.38 174 ARG A CA 1
ATOM 1337 C C . ARG A 1 174 ? 3.282 2.966 -3.591 1.00 97.38 174 ARG A C 1
ATOM 1339 O O . ARG A 1 174 ? 2.632 2.041 -4.060 1.00 97.38 174 ARG A O 1
ATOM 1346 N N . THR A 1 175 ? 3.017 3.485 -2.394 1.00 98.38 175 THR A N 1
ATOM 1347 C CA . THR A 1 175 ? 2.084 2.877 -1.435 1.00 98.38 175 THR A CA 1
ATOM 1348 C C . THR A 1 175 ? 0.638 2.691 -1.898 1.00 98.38 175 THR A C 1
ATOM 1350 O O . THR A 1 175 ? -0.065 1.873 -1.319 1.00 98.38 175 THR A O 1
ATOM 1353 N N . ASP A 1 176 ? 0.170 3.441 -2.903 1.00 98.44 176 ASP A N 1
ATOM 1354 C CA . ASP A 1 176 ? -1.154 3.191 -3.490 1.00 98.44 176 ASP A CA 1
ATOM 1355 C C . ASP A 1 176 ? -1.130 1.952 -4.408 1.00 98.44 176 ASP A C 1
ATOM 1357 O O . ASP A 1 176 ? -1.991 1.085 -4.288 1.00 98.44 176 ASP A O 1
ATOM 1361 N N . VAL A 1 177 ? -0.094 1.823 -5.246 1.00 98.19 177 VAL A N 1
ATOM 1362 C CA . VAL A 1 177 ? 0.116 0.658 -6.123 1.00 98.19 177 VAL A CA 1
ATOM 1363 C C . VAL A 1 177 ? 0.353 -0.606 -5.305 1.00 98.19 177 VAL A C 1
ATOM 1365 O O . VAL A 1 177 ? -0.254 -1.628 -5.592 1.00 98.19 177 VAL A O 1
ATOM 1368 N N . GLY A 1 178 ? 1.184 -0.555 -4.260 1.00 98.31 178 GLY A N 1
ATOM 1369 C CA . GLY A 1 178 ? 1.438 -1.744 -3.441 1.00 98.31 178 GLY A CA 1
ATOM 1370 C C . GLY A 1 178 ? 0.192 -2.245 -2.703 1.00 98.31 178 GLY A C 1
ATOM 1371 O O . GLY A 1 178 ? -0.028 -3.450 -2.651 1.00 98.31 178 GLY A O 1
ATOM 1372 N N . ALA A 1 179 ? -0.682 -1.351 -2.226 1.00 98.56 179 ALA A N 1
ATOM 1373 C CA . ALA A 1 179 ? -1.968 -1.753 -1.650 1.00 98.56 179 ALA A CA 1
ATOM 1374 C C . ALA A 1 179 ? -2.915 -2.371 -2.694 1.00 98.56 179 ALA A C 1
ATOM 1376 O O . ALA A 1 179 ?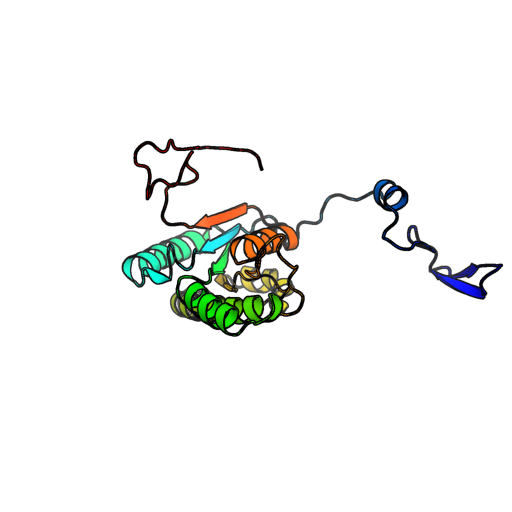 -3.560 -3.379 -2.412 1.00 98.56 179 ALA A O 1
ATOM 1377 N N . TYR A 1 180 ? -2.969 -1.800 -3.901 1.00 98.50 180 TYR A N 1
ATOM 1378 C CA . TYR A 1 180 ? -3.757 -2.353 -5.003 1.00 98.50 180 TYR A CA 1
ATOM 1379 C C . TYR A 1 180 ? -3.269 -3.751 -5.414 1.00 98.50 180 TYR A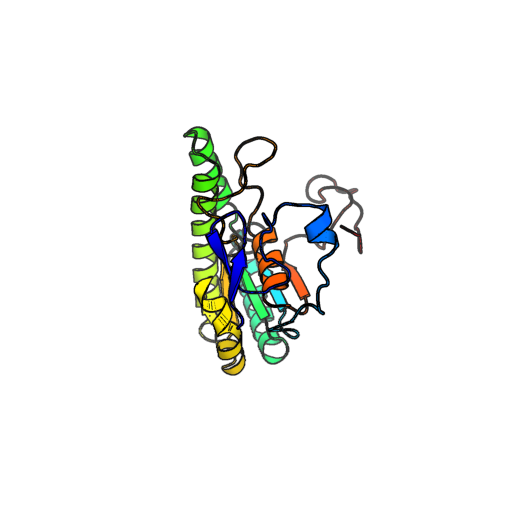 C 1
ATOM 1381 O O . TYR A 1 180 ? -4.070 -4.679 -5.498 1.00 98.50 180 TYR A O 1
ATOM 1389 N N . LEU A 1 181 ? -1.956 -3.927 -5.594 1.00 98.12 181 LEU A N 1
ATOM 1390 C CA . LEU A 1 181 ? -1.360 -5.221 -5.935 1.00 98.12 181 LEU A CA 1
ATOM 1391 C C . LEU A 1 181 ? -1.543 -6.243 -4.814 1.00 98.12 181 LEU A C 1
ATOM 1393 O O . LEU A 1 181 ? -1.847 -7.393 -5.088 1.00 98.12 181 LEU A O 1
ATOM 1397 N N . LEU A 1 182 ? -1.430 -5.837 -3.547 1.00 98.38 182 LEU A N 1
ATOM 1398 C CA . LEU A 1 182 ? -1.742 -6.720 -2.424 1.00 98.38 182 LEU A CA 1
ATOM 1399 C C . LEU A 1 182 ? -3.191 -7.222 -2.491 1.00 98.38 182 LEU A C 1
ATOM 1401 O O . LEU A 1 182 ? -3.436 -8.402 -2.251 1.00 98.38 182 LEU A O 1
ATOM 1405 N N . ALA A 1 183 ? -4.141 -6.340 -2.813 1.00 98.44 183 ALA A N 1
ATOM 1406 C CA . ALA A 1 183 ? -5.548 -6.704 -2.943 1.00 98.44 183 ALA A CA 1
ATOM 1407 C C . ALA A 1 183 ? -5.781 -7.692 -4.094 1.00 98.44 183 ALA A C 1
ATOM 1409 O O . ALA A 1 183 ? -6.538 -8.646 -3.922 1.00 98.44 183 ALA A O 1
ATOM 1410 N N . GLU A 1 184 ? -5.107 -7.490 -5.226 1.00 97.56 184 GLU A N 1
ATOM 1411 C CA . GLU A 1 184 ? -5.121 -8.410 -6.367 1.00 97.56 184 GLU A CA 1
ATOM 1412 C C . GLU A 1 184 ? -4.536 -9.779 -5.986 1.00 97.56 184 GLU A C 1
ATOM 1414 O O . GLU A 1 184 ? -5.236 -10.785 -6.096 1.00 97.56 184 GLU A O 1
ATOM 1419 N N . VAL A 1 185 ? -3.326 -9.808 -5.419 1.00 96.38 185 VAL A N 1
ATOM 1420 C CA . VAL A 1 185 ? -2.578 -11.036 -5.100 1.00 96.38 185 VAL A CA 1
ATOM 1421 C C . VAL A 1 185 ? -3.338 -11.942 -4.135 1.00 96.38 185 VAL A C 1
ATOM 1423 O O . VAL A 1 185 ? -3.343 -13.163 -4.295 1.00 96.38 185 VAL A O 1
ATOM 1426 N N . ILE A 1 186 ? -3.993 -11.374 -3.119 1.00 97.50 186 ILE A N 1
ATOM 1427 C CA . ILE A 1 186 ? -4.764 -12.174 -2.154 1.00 97.50 186 ILE A CA 1
ATOM 1428 C C . ILE A 1 186 ? -6.201 -12.443 -2.620 1.00 97.50 186 ILE A C 1
ATOM 1430 O O . ILE A 1 186 ? -6.950 -13.133 -1.926 1.00 97.50 186 ILE A O 1
ATOM 1434 N N . GLY A 1 187 ? -6.616 -11.891 -3.763 1.00 97.81 187 GLY A N 1
ATOM 1435 C CA . GLY A 1 187 ? -7.993 -11.942 -4.242 1.00 97.81 187 GLY A CA 1
ATOM 1436 C C . GLY A 1 187 ? -8.979 -11.275 -3.282 1.00 97.81 187 GLY A C 1
ATOM 1437 O O . GLY A 1 187 ? -10.070 -11.805 -3.067 1.00 97.81 187 GLY A O 1
ATOM 1438 N N . ALA A 1 188 ? -8.596 -10.145 -2.682 1.00 98.25 188 ALA A N 1
ATOM 1439 C CA . ALA A 1 188 ? -9.366 -9.417 -1.675 1.00 98.25 188 ALA A CA 1
ATOM 1440 C C . ALA A 1 188 ? -10.773 -9.035 -2.161 1.00 98.25 188 ALA A C 1
ATOM 1442 O O . ALA A 1 188 ? -11.054 -8.960 -3.357 1.00 98.25 188 ALA A O 1
ATOM 1443 N N . ARG A 1 189 ? -11.685 -8.776 -1.221 1.00 98.06 189 ARG A N 1
ATOM 1444 C CA . ARG A 1 189 ? -13.035 -8.265 -1.497 1.00 98.06 189 ARG A CA 1
ATOM 1445 C C . ARG A 1 189 ? -13.003 -6.833 -2.019 1.00 98.06 189 ARG A C 1
ATOM 1447 O O . ARG A 1 189 ? -13.720 -6.510 -2.960 1.00 98.06 189 ARG A O 1
ATOM 1454 N N . GLN A 1 190 ? -12.229 -5.976 -1.356 1.00 98.00 190 GLN A N 1
ATOM 1455 C CA . GLN A 1 190 ? -12.158 -4.540 -1.614 1.00 98.00 190 GLN A CA 1
ATOM 1456 C C . GLN A 1 190 ? -10.750 -4.015 -1.323 1.00 98.00 190 GLN A C 1
ATOM 1458 O O . GLN A 1 190 ? -10.064 -4.515 -0.429 1.00 98.00 190 GLN A O 1
ATOM 1463 N N . CYS A 1 191 ? -10.362 -2.964 -2.044 1.00 98.56 191 CYS A N 1
ATOM 1464 C CA . CYS A 1 191 ? -9.210 -2.124 -1.735 1.00 98.56 191 CYS A CA 1
ATOM 1465 C C . CYS A 1 191 ? -9.717 -0.711 -1.425 1.00 98.56 191 CYS A C 1
ATOM 1467 O O . CYS A 1 191 ? -10.298 -0.059 -2.291 1.00 98.56 191 CYS A O 1
ATOM 1469 N N . ILE A 1 192 ? -9.532 -0.254 -0.188 1.00 98.69 192 ILE A N 1
ATOM 1470 C CA . ILE A 1 192 ? -10.070 1.007 0.334 1.00 98.69 192 ILE A CA 1
ATOM 1471 C C . ILE A 1 192 ? -8.910 1.957 0.616 1.00 98.69 192 ILE A C 1
ATOM 1473 O O . ILE A 1 192 ? -7.972 1.604 1.328 1.00 98.69 192 ILE A O 1
ATOM 1477 N N . PHE A 1 193 ? -8.977 3.178 0.091 1.00 98.69 193 PHE A N 1
ATOM 1478 C CA . PHE A 1 193 ? -7.956 4.205 0.287 1.00 98.69 193 PHE A CA 1
ATOM 1479 C C . PHE A 1 193 ? -8.450 5.264 1.270 1.00 98.69 193 PHE A C 1
ATOM 1481 O O . PHE A 1 193 ? -9.310 6.066 0.931 1.00 98.69 193 PHE A O 1
ATOM 1488 N N . ILE A 1 194 ? -7.870 5.308 2.470 1.00 98.31 194 ILE A N 1
ATOM 1489 C CA . ILE A 1 194 ? -8.192 6.323 3.478 1.00 98.31 194 ILE A CA 1
ATOM 1490 C C . ILE A 1 194 ? -7.272 7.531 3.278 1.00 98.31 194 ILE A C 1
ATOM 1492 O O . ILE A 1 194 ? -6.044 7.455 3.450 1.00 98.31 194 ILE A O 1
ATOM 1496 N N . LYS A 1 195 ? -7.879 8.648 2.876 1.00 98.25 195 LYS A N 1
ATOM 1497 C CA . LYS A 1 195 ? -7.232 9.926 2.552 1.00 98.25 195 LYS A CA 1
ATOM 1498 C C . LYS A 1 195 ? -7.864 11.047 3.388 1.00 98.25 195 LYS A C 1
ATOM 1500 O O . LYS A 1 195 ? -8.658 10.780 4.279 1.00 98.25 195 LYS A O 1
ATOM 1505 N N . ASP A 1 196 ? -7.443 12.282 3.150 1.00 97.50 196 ASP A N 1
ATOM 1506 C CA . ASP A 1 196 ? -7.884 13.470 3.888 1.00 97.50 196 ASP A CA 1
ATOM 1507 C C . ASP A 1 196 ? -8.848 14.359 3.096 1.00 97.50 196 ASP A C 1
ATOM 1509 O O . ASP A 1 196 ? -9.007 15.523 3.438 1.00 97.50 196 ASP A O 1
ATOM 1513 N N . GLU A 1 197 ? -9.466 13.794 2.062 1.00 97.62 197 GLU A N 1
ATOM 1514 C CA . GLU A 1 197 ? -10.506 14.400 1.231 1.00 97.62 197 GLU A CA 1
ATOM 1515 C C . GLU A 1 197 ? -11.662 13.402 1.094 1.00 97.62 197 GLU A C 1
ATOM 1517 O O . GLU A 1 197 ? -11.450 12.195 1.245 1.00 97.62 197 GLU A O 1
ATOM 1522 N N . GLU A 1 198 ? -12.865 13.890 0.781 1.00 96.31 198 GLU A N 1
ATOM 1523 C CA . GLU A 1 198 ? -14.083 13.064 0.680 1.00 96.31 198 GLU A CA 1
ATOM 1524 C C . GLU A 1 198 ? -14.025 12.020 -0.448 1.00 96.31 198 GLU A C 1
ATOM 1526 O O . GLU A 1 198 ? -14.702 10.994 -0.397 1.00 96.31 198 GLU A O 1
ATOM 1531 N N . GLY A 1 199 ? -13.195 12.253 -1.464 1.00 96.75 199 GLY A N 1
ATOM 1532 C CA . GLY A 1 199 ? -13.012 11.346 -2.589 1.00 96.75 199 GLY A CA 1
ATOM 1533 C C . GLY A 1 199 ? -12.288 12.023 -3.744 1.00 96.75 199 GLY A C 1
ATOM 1534 O O . GLY A 1 199 ? -11.352 12.797 -3.536 1.00 96.75 199 GLY A O 1
ATOM 1535 N N . LEU A 1 200 ? -12.702 11.698 -4.967 1.00 97.62 200 LEU A N 1
ATOM 1536 C CA . LEU A 1 200 ? -12.181 12.331 -6.172 1.00 97.62 200 LEU A CA 1
ATOM 1537 C C . LEU A 1 200 ? -12.960 13.614 -6.471 1.00 97.62 200 LEU A C 1
ATOM 1539 O O . LEU A 1 200 ? -14.174 13.662 -6.296 1.00 97.62 200 LEU A O 1
ATOM 1543 N N . PHE A 1 201 ? -12.257 14.625 -6.967 1.00 98.25 201 PHE A N 1
ATOM 1544 C CA . PHE A 1 201 ? -12.827 15.881 -7.437 1.00 98.25 201 PHE A CA 1
ATOM 1545 C C . PHE A 1 201 ? -12.313 16.189 -8.850 1.00 98.25 201 PHE A C 1
ATOM 1547 O O . PHE A 1 201 ? -11.300 15.625 -9.271 1.00 98.25 201 PHE A O 1
ATOM 1554 N N . SER A 1 202 ? -12.999 17.074 -9.579 1.00 97.81 202 SER A N 1
ATOM 1555 C CA . SER A 1 202 ? -12.604 17.501 -10.934 1.00 97.81 202 SER A CA 1
ATOM 1556 C C . SER A 1 202 ? -11.259 18.242 -10.988 1.00 97.81 202 SER A C 1
ATOM 1558 O O . SER A 1 202 ? -10.603 18.249 -12.027 1.00 97.81 202 SER A O 1
ATOM 1560 N N . ASP A 1 203 ? -10.828 18.815 -9.864 1.00 97.81 203 ASP A N 1
ATOM 1561 C CA . ASP A 1 203 ? -9.526 19.447 -9.642 1.00 97.81 203 ASP A CA 1
ATOM 1562 C C . ASP A 1 203 ? -9.122 19.255 -8.165 1.00 97.81 203 ASP A C 1
ATOM 1564 O O . ASP A 1 203 ? -9.883 18.701 -7.374 1.00 97.81 203 ASP A O 1
ATOM 1568 N N . ASN A 1 204 ? -7.929 19.689 -7.756 1.00 97.25 204 ASN A N 1
ATOM 1569 C CA . ASN A 1 204 ? -7.474 19.607 -6.372 1.00 97.25 204 ASN A CA 1
ATOM 1570 C C . ASN A 1 204 ? -8.309 20.533 -5.457 1.00 97.25 204 ASN A C 1
ATOM 1572 O O . ASN A 1 204 ? -8.084 21.749 -5.474 1.00 97.25 204 ASN A O 1
ATOM 1576 N N . PRO A 1 205 ? -9.178 19.995 -4.576 1.00 96.81 205 PRO A N 1
ATOM 1577 C CA . PRO A 1 205 ? -10.090 20.804 -3.762 1.00 96.81 205 PRO A CA 1
ATOM 1578 C C . PRO A 1 205 ? -9.360 21.654 -2.709 1.00 96.81 205 PRO A C 1
ATOM 1580 O O . PRO A 1 205 ? -9.895 22.649 -2.222 1.00 96.81 205 PRO A O 1
ATOM 1583 N N . LYS A 1 206 ? -8.097 21.325 -2.389 1.00 96.25 206 LYS A N 1
ATOM 1584 C CA . LYS A 1 206 ? -7.251 22.135 -1.494 1.00 96.25 206 LYS A CA 1
ATOM 1585 C C . LYS A 1 206 ? -6.776 23.440 -2.136 1.00 96.25 206 LYS A C 1
ATOM 1587 O O . LYS A 1 206 ? -6.339 24.337 -1.420 1.00 96.25 206 LYS A O 1
ATOM 1592 N N . VAL A 1 207 ? -6.797 23.521 -3.467 1.00 97.44 207 VAL A N 1
ATOM 1593 C CA . VAL A 1 207 ? -6.336 24.681 -4.247 1.00 97.44 207 VAL A CA 1
ATOM 1594 C C . VAL A 1 207 ? -7.518 25.374 -4.916 1.00 97.44 207 VAL A C 1
ATOM 1596 O O . VAL A 1 207 ? -7.633 26.595 -4.845 1.00 97.44 207 VAL A O 1
ATOM 1599 N N . ASN A 1 2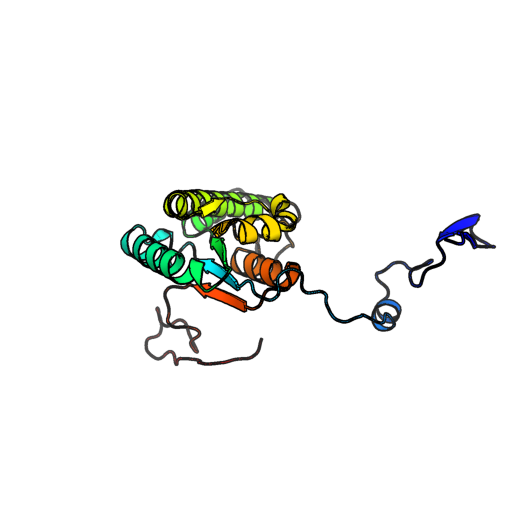08 ? -8.416 24.599 -5.521 1.00 97.19 208 ASN A N 1
ATOM 1600 C CA . ASN A 1 208 ? -9.567 25.094 -6.254 1.00 97.19 208 ASN A CA 1
ATOM 1601 C C . ASN A 1 208 ? -10.868 24.801 -5.493 1.00 97.19 208 ASN A C 1
ATOM 1603 O O . ASN A 1 208 ? -11.342 23.669 -5.454 1.00 97.19 208 ASN A O 1
ATOM 1607 N N . LYS A 1 209 ? -11.485 25.846 -4.928 1.00 94.94 209 LYS A N 1
ATOM 1608 C CA . LYS A 1 209 ? -12.753 25.729 -4.183 1.00 94.94 209 LYS A CA 1
ATOM 1609 C C . LYS A 1 209 ? -13.970 25.420 -5.063 1.00 94.94 209 LYS A C 1
ATOM 1611 O O . LYS A 1 209 ? -15.022 25.110 -4.521 1.00 94.94 209 LYS A O 1
ATOM 1616 N N . GLN A 1 210 ? -13.845 25.549 -6.384 1.00 97.25 210 GLN A N 1
ATOM 1617 C CA . GLN A 1 210 ? -14.900 25.216 -7.345 1.00 97.25 210 GLN A CA 1
ATOM 1618 C C . GLN A 1 210 ? -14.786 23.773 -7.856 1.00 97.25 210 GLN A C 1
ATOM 1620 O O . GLN A 1 210 ? -15.540 23.386 -8.742 1.00 97.25 210 GLN A O 1
ATOM 1625 N N . ALA A 1 211 ? -13.842 22.981 -7.336 1.00 97.75 211 ALA A N 1
ATOM 1626 C CA . ALA A 1 211 ? -13.711 21.583 -7.715 1.00 97.75 211 ALA A CA 1
ATOM 1627 C C . ALA A 1 211 ? -14.990 20.806 -7.354 1.00 97.75 211 ALA A C 1
ATOM 1629 O O . ALA A 1 211 ? -15.485 20.879 -6.228 1.00 97.75 211 ALA A O 1
ATOM 1630 N N . GLU A 1 212 ? -15.516 20.049 -8.312 1.00 98.19 212 GLU A N 1
ATOM 1631 C CA . GLU A 1 212 ? -16.769 19.306 -8.175 1.00 98.19 212 GLU A CA 1
ATOM 1632 C C . GLU A 1 212 ? -16.489 17.871 -7.738 1.00 98.19 212 GLU A C 1
ATOM 1634 O O . GLU A 1 212 ? -15.580 17.224 -8.262 1.00 98.19 212 GLU A O 1
ATOM 1639 N N . PHE A 1 213 ? -17.269 17.365 -6.781 1.00 98.31 213 PHE A N 1
ATOM 1640 C CA . PHE A 1 213 ? -17.128 16.001 -6.281 1.00 98.31 213 PHE A CA 1
ATOM 1641 C C . PHE A 1 213 ? -17.531 14.971 -7.344 1.00 98.31 213 PHE A C 1
ATOM 1643 O O . PHE A 1 213 ? -18.604 15.059 -7.941 1.00 98.31 213 PHE A O 1
ATOM 1650 N N . ILE A 1 214 ? -16.689 13.954 -7.539 1.00 98.25 214 ILE A N 1
ATOM 1651 C CA . ILE A 1 214 ? -16.908 12.861 -8.489 1.00 98.25 214 ILE A CA 1
ATOM 1652 C C . ILE A 1 214 ? -17.220 11.582 -7.698 1.00 98.25 214 ILE A C 1
ATOM 1654 O O . ILE A 1 214 ? -16.298 10.903 -7.236 1.00 98.25 214 ILE A O 1
ATOM 1658 N N . PRO A 1 215 ? -18.504 11.195 -7.563 1.00 97.62 215 PRO A N 1
ATOM 1659 C CA . PRO A 1 215 ? -18.892 10.044 -6.747 1.00 97.62 215 PRO A CA 1
ATOM 1660 C C . PRO A 1 215 ? -18.450 8.698 -7.339 1.00 97.62 215 PRO A C 1
ATOM 1662 O O . PRO A 1 215 ? -18.275 7.727 -6.602 1.00 97.62 215 PRO A O 1
ATOM 1665 N N . ARG A 1 216 ? -18.292 8.604 -8.669 1.00 97.75 216 ARG A N 1
ATOM 1666 C CA . ARG A 1 216 ? -17.866 7.379 -9.361 1.00 97.75 216 ARG A CA 1
ATOM 1667 C C . ARG A 1 216 ? -17.250 7.690 -10.723 1.00 97.75 216 ARG A C 1
ATOM 1669 O O . ARG A 1 216 ? -17.818 8.457 -11.492 1.00 97.75 216 ARG A O 1
ATOM 1676 N N . ILE A 1 217 ? -16.140 7.025 -11.041 1.00 97.44 217 ILE A N 1
ATOM 1677 C CA . ILE A 1 217 ? -15.480 7.075 -12.353 1.00 97.44 217 ILE A CA 1
ATOM 1678 C C . ILE A 1 217 ? -14.858 5.708 -12.695 1.00 97.44 217 ILE A C 1
ATOM 1680 O O . ILE A 1 217 ? -14.646 4.887 -11.799 1.00 97.44 217 ILE A O 1
ATOM 1684 N N . GLY A 1 218 ? -14.614 5.444 -13.983 1.00 94.62 218 GLY A N 1
ATOM 1685 C CA . GLY A 1 218 ? -13.831 4.297 -14.462 1.00 94.62 218 GLY A CA 1
ATOM 1686 C C . GLY A 1 218 ? -12.339 4.631 -14.567 1.00 94.62 218 GLY A C 1
ATOM 1687 O O . GLY A 1 218 ? -11.993 5.797 -14.748 1.00 94.62 218 GLY A O 1
ATOM 1688 N N . ALA A 1 219 ? -11.485 3.616 -14.420 1.00 83.75 219 ALA A N 1
ATOM 1689 C CA . ALA A 1 219 ? -10.040 3.728 -14.637 1.00 83.75 219 ALA A CA 1
ATOM 1690 C C . ALA A 1 219 ? -9.678 3.653 -16.126 1.00 83.75 219 ALA A C 1
ATOM 1692 O O . ALA A 1 219 ? -10.431 2.985 -16.873 1.00 83.75 219 ALA A O 1
#

pLDDT: mean 95.69, std 4.92, range [62.59, 98.88]

Sequence (219 aa):
MPLIRERDSKRLHVKSKLMGESLVGKGFLKSLEYGEQFRALPNVNVVKMGGQSITDRGARAVLPLIKEIVENARKHKMIISTGGGTRSRHVYAIAMELGMPTGIISKLGQSVSEQNSLMISTLLSPYGGIKVGHDDIPKLAAFFMQGCIPVIHGMPPYGYWEHLPREGRIPPNRTDVGAYLLAEVIGARQCIFIKDEEGLFSDNPKVNKQAEFIPRIGA

Solvent-accessible surface area (backbone atoms only — not comparable to full-atom values): 12256 Å² total; per-residue (Å²): 132,65,73,44,69,44,89,87,76,75,45,76,38,63,76,54,98,67,55,94,60,87,88,71,51,66,70,60,63,70,68,58,85,76,75,83,84,77,51,81,36,53,74,27,31,30,37,30,43,27,13,54,53,28,56,72,56,36,66,84,44,41,51,58,51,51,51,53,48,60,74,40,49,85,82,43,51,48,37,39,22,20,17,42,29,63,67,23,53,53,54,42,51,55,36,54,76,71,65,54,54,32,16,59,44,35,44,58,31,36,55,35,5,41,54,45,15,51,56,52,15,58,74,31,38,93,71,39,24,35,69,46,57,80,90,40,58,90,46,46,66,60,41,53,74,73,60,38,35,43,17,26,45,6,46,48,95,44,33,74,68,41,67,78,37,98,67,82,51,62,50,70,73,35,36,68,51,21,34,50,50,51,21,57,73,37,23,33,60,41,70,46,78,47,62,76,60,100,68,52,48,79,43,62,61,94,80,38,84,81,41,47,81,48,93,77,83,84,134